Protein AF-A0A8T4NNL3-F1 (afdb_monomer)

Secondary structure (DSSP, 8-state):
---------HHHHHIIIIIS---HHHHHHHTTS-HHHHHHHHHHTTPPPPP--------HHHHHIIIIIS---HHHHHHHTTS-HHHHHHHHHHTTPPPPP-SHHHHTS-GGGT-----SS-HHHHHHHHHHTTT-EEEEETTEEEEEEEES-HHHHHHHHHHHHHTT---EEEEETTEEEEEEE-HHHHHHHHT--HHHHHHHHHHSHHHHHHHHHHHHEEEEEEEETTTTEEEEEEEEEES-HHHHHHHHHHHHHTT---EEEEEPPPTT--SPPEEEEEE--HHHHHHHHHHHT-SS--HHHHHHHHTT--

Foldseek 3Di:
DDPDLQDDDPVRLCCCCPVVVDQLVRVCVVSVHDSVSSVVVCVVSVPDDDDPPPPPPDDPVNLCCVCPVVVHQLVVVCVVSVHDSVSSVVNCVVSVNDDDDPPPVVVPPDPQAVWDFQCPLDLLNLLLLLQPQFFWDWDDDDSWIKTKGKALDPLLRVVNQVSCVVRGFDWDWDDDPNTIMIMTIHPPVNVVVVPDDLVNSLVSCVVNVLSSLLSQCQGFKDWDWDADPVVRAIFIKIKGKDLDPSSVVSNCVSLVVVVADWDWDWADDDPPDPDRIMIIIMGGDRVSVVVSCVSSVHRGDDPVVVVVVRVVRD

pLDDT: mean 85.87, std 14.25, range [35.47, 98.69]

Structure (mmCIF, N/CA/C/O backbone):
data_AF-A0A8T4NNL3-F1
#
_entry.id   AF-A0A8T4NNL3-F1
#
loop_
_atom_site.group_PDB
_atom_site.id
_atom_site.type_symbol
_atom_site.label_atom_id
_atom_site.label_alt_id
_atom_site.label_comp_id
_atom_site.label_asym_id
_atom_site.label_en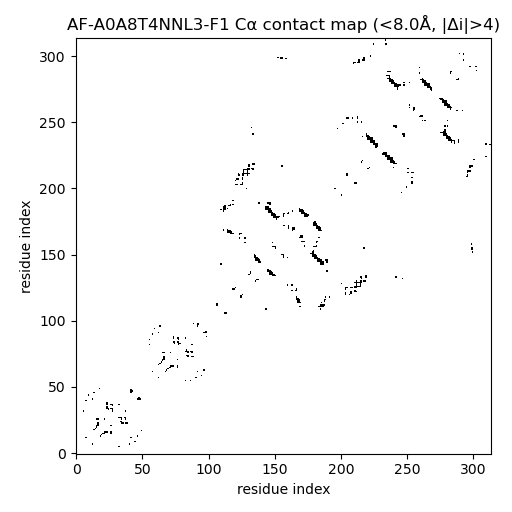tity_id
_atom_site.label_seq_id
_atom_site.pdbx_PDB_ins_code
_atom_site.Cartn_x
_atom_site.Cartn_y
_atom_site.Cartn_z
_atom_site.occupancy
_atom_site.B_iso_or_equiv
_atom_site.auth_seq_id
_atom_site.auth_comp_id
_atom_site.auth_asym_id
_atom_site.auth_atom_id
_atom_site.pdbx_PDB_model_num
ATOM 1 N N . MET A 1 1 ? 55.917 -22.275 -19.487 1.00 40.31 1 MET A N 1
ATOM 2 C CA . MET A 1 1 ? 56.388 -22.512 -20.872 1.00 40.31 1 MET A CA 1
ATOM 3 C C . MET A 1 1 ? 57.002 -21.222 -21.397 1.00 40.31 1 MET A C 1
ATOM 5 O O . MET A 1 1 ? 56.350 -20.188 -21.320 1.00 40.31 1 MET A O 1
ATOM 9 N N . LYS A 1 2 ? 58.270 -21.249 -21.827 1.00 35.47 2 LYS A N 1
ATOM 10 C CA . LYS A 1 2 ? 58.973 -20.075 -22.372 1.00 35.47 2 LYS A CA 1
ATOM 11 C C . LYS A 1 2 ? 58.237 -19.596 -23.634 1.00 35.47 2 LYS A C 1
ATOM 13 O O . LYS A 1 2 ? 58.016 -20.386 -24.542 1.00 35.47 2 LYS A O 1
ATOM 18 N N . ASN A 1 3 ? 57.835 -18.323 -23.670 1.00 45.25 3 ASN A N 1
ATOM 19 C CA . ASN A 1 3 ? 57.240 -17.687 -24.849 1.00 45.25 3 ASN A CA 1
ATOM 20 C C . ASN A 1 3 ? 58.309 -17.580 -25.944 1.00 45.25 3 ASN A C 1
ATOM 22 O O . ASN A 1 3 ? 59.073 -16.613 -25.977 1.00 45.25 3 ASN A O 1
ATOM 26 N N . GLU A 1 4 ? 58.380 -18.564 -26.838 1.00 59.03 4 GLU A N 1
ATOM 27 C CA . GLU A 1 4 ? 59.173 -18.434 -28.055 1.00 59.03 4 GLU A CA 1
ATOM 28 C C . GLU A 1 4 ? 58.657 -17.242 -28.864 1.00 59.03 4 GLU A C 1
ATOM 30 O O . GLU A 1 4 ? 57.471 -17.111 -29.186 1.00 59.03 4 GLU A O 1
ATOM 35 N N . LYS A 1 5 ? 59.558 -16.304 -29.149 1.00 62.22 5 LYS A N 1
ATOM 36 C CA . LYS A 1 5 ? 59.232 -15.058 -29.833 1.00 62.22 5 LYS A CA 1
ATOM 37 C C . LYS A 1 5 ? 58.949 -15.375 -31.303 1.00 62.22 5 LYS A C 1
ATOM 39 O O . LYS A 1 5 ? 59.861 -15.378 -32.125 1.00 62.22 5 LYS A O 1
ATOM 44 N N . ILE A 1 6 ? 57.679 -15.616 -31.642 1.00 72.75 6 ILE A N 1
ATOM 45 C CA . ILE A 1 6 ? 57.239 -15.896 -33.019 1.00 72.75 6 ILE A CA 1
ATOM 46 C C . ILE A 1 6 ? 57.724 -14.765 -33.931 1.00 72.75 6 ILE A C 1
ATOM 48 O O . ILE A 1 6 ? 57.290 -13.610 -33.817 1.00 72.75 6 ILE A O 1
ATOM 52 N N . THR A 1 7 ? 58.677 -15.086 -34.802 1.00 77.56 7 THR A N 1
ATOM 53 C CA . THR A 1 7 ? 59.350 -14.125 -35.675 1.00 77.56 7 THR A CA 1
ATOM 54 C C . THR A 1 7 ? 58.797 -14.278 -37.082 1.00 77.56 7 THR A C 1
ATOM 56 O O . THR A 1 7 ? 59.001 -15.289 -37.744 1.00 77.56 7 THR A O 1
ATOM 59 N N . ILE A 1 8 ? 58.042 -13.272 -37.526 1.00 83.19 8 ILE A N 1
ATOM 60 C CA . ILE A 1 8 ? 57.403 -13.254 -38.844 1.00 83.19 8 ILE A CA 1
ATOM 61 C C . ILE A 1 8 ? 58.176 -12.264 -39.712 1.00 83.19 8 ILE A C 1
ATOM 63 O O . ILE A 1 8 ? 58.179 -11.081 -39.380 1.00 83.19 8 ILE A O 1
ATOM 67 N N . PRO A 1 9 ? 58.794 -12.685 -40.829 1.00 88.25 9 PRO A N 1
ATOM 68 C CA . PRO A 1 9 ? 59.536 -11.772 -41.689 1.00 88.25 9 PRO A CA 1
ATOM 69 C C . PRO A 1 9 ? 58.679 -10.594 -42.166 1.00 88.25 9 PRO A C 1
ATOM 71 O O . PRO A 1 9 ? 57.550 -10.776 -42.638 1.00 88.25 9 PRO A O 1
ATOM 74 N N . ARG A 1 10 ? 59.241 -9.379 -42.108 1.00 86.38 10 ARG A N 1
ATOM 75 C CA . ARG A 1 10 ? 58.569 -8.133 -42.519 1.00 86.38 10 ARG A CA 1
ATOM 76 C C . ARG A 1 10 ? 57.981 -8.214 -43.929 1.00 86.38 10 ARG A C 1
ATOM 78 O O . ARG A 1 10 ? 56.866 -7.748 -44.149 1.00 86.38 10 ARG A O 1
ATOM 85 N N . SER A 1 11 ? 58.702 -8.819 -44.874 1.00 85.69 11 SER A N 1
ATOM 86 C CA . SER A 1 11 ? 58.271 -8.990 -46.270 1.00 85.69 11 SER A CA 1
ATOM 87 C C . SER A 1 11 ? 57.013 -9.858 -46.386 1.00 85.69 11 SER A C 1
ATOM 89 O O . SER A 1 11 ? 56.041 -9.454 -47.029 1.00 85.69 11 SER A O 1
ATOM 91 N N . LYS A 1 12 ? 56.987 -11.004 -45.692 1.00 87.75 12 LYS A N 1
ATOM 92 C CA . LYS A 1 12 ? 55.834 -11.914 -45.639 1.00 87.75 12 LYS A CA 1
ATOM 93 C C . LYS A 1 12 ? 54.634 -11.261 -44.952 1.00 87.75 12 LYS A C 1
ATOM 95 O O . LYS A 1 12 ? 53.525 -11.328 -45.484 1.00 87.75 12 LYS A O 1
ATOM 100 N N . LEU A 1 13 ? 54.844 -10.574 -43.824 1.00 87.56 13 LEU A N 1
ATOM 101 C CA . LEU A 1 13 ? 53.766 -9.884 -43.109 1.00 87.56 13 LEU A CA 1
ATOM 102 C C . LEU A 1 13 ? 53.171 -8.738 -43.942 1.00 87.56 13 LEU A C 1
ATOM 104 O O . LEU A 1 13 ? 51.950 -8.626 -44.056 1.00 87.56 13 LEU A O 1
ATOM 108 N N . LYS A 1 14 ? 54.021 -7.935 -44.597 1.00 87.81 14 LYS A N 1
ATOM 109 C CA . LYS A 1 14 ? 53.599 -6.859 -45.507 1.00 87.81 14 LYS A CA 1
ATOM 110 C C . LYS A 1 14 ? 52.821 -7.411 -46.705 1.00 87.81 14 LYS A C 1
ATOM 112 O O . LYS A 1 14 ? 51.791 -6.849 -47.070 1.00 87.81 14 LYS A O 1
ATOM 117 N N . GLY A 1 15 ? 53.2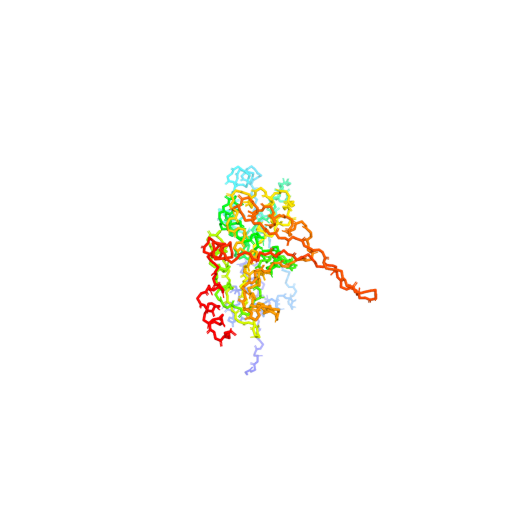68 -8.526 -47.287 1.00 87.69 15 GLY A N 1
ATOM 118 C CA . GLY A 1 15 ? 52.574 -9.200 -48.387 1.00 87.69 15 GLY A CA 1
ATOM 119 C C . GLY A 1 15 ? 51.189 -9.720 -47.992 1.00 87.69 15 GLY A C 1
ATOM 120 O O . GLY A 1 15 ? 50.219 -9.485 -48.708 1.00 87.69 15 GLY A O 1
ATOM 121 N N . LEU A 1 16 ? 51.066 -10.372 -46.833 1.00 88.19 16 LEU A N 1
ATOM 122 C CA . LEU A 1 16 ? 49.782 -10.904 -46.364 1.00 88.19 16 LEU A CA 1
ATOM 123 C C . LEU A 1 16 ? 48.791 -9.797 -45.974 1.00 88.19 16 LEU A C 1
ATOM 125 O O . LEU A 1 16 ? 47.611 -9.889 -46.311 1.00 88.19 16 LEU A O 1
ATOM 129 N N . TYR A 1 17 ? 49.273 -8.749 -45.300 1.00 87.75 17 TYR A N 1
ATOM 130 C CA . TYR A 1 17 ? 48.434 -7.675 -44.769 1.00 87.75 17 TYR A CA 1
ATOM 131 C C . TYR A 1 17 ? 48.041 -6.628 -45.825 1.00 87.75 17 TYR A C 1
ATOM 133 O O . TYR A 1 17 ? 46.871 -6.249 -45.904 1.00 87.75 17 TYR A O 1
ATOM 141 N N . LEU A 1 18 ? 48.989 -6.173 -46.659 1.00 84.25 18 LEU A N 1
ATOM 142 C CA . LEU A 1 18 ? 48.734 -5.141 -47.674 1.00 84.25 18 LEU A CA 1
ATOM 143 C C . LEU A 1 18 ? 48.320 -5.731 -49.026 1.00 84.25 18 LEU A C 1
ATOM 145 O O . LEU A 1 18 ? 47.289 -5.322 -49.549 1.00 84.25 18 LEU A O 1
ATOM 149 N N . LYS A 1 19 ? 49.073 -6.700 -49.577 1.00 83.06 19 LYS A N 1
ATOM 150 C CA . LYS A 1 19 ? 48.795 -7.245 -50.924 1.00 83.06 19 LYS A CA 1
ATOM 151 C C . LYS A 1 19 ? 47.620 -8.227 -50.921 1.00 83.06 19 LYS A C 1
ATOM 153 O O . LYS A 1 19 ? 46.682 -8.061 -51.684 1.00 83.06 19 LYS A O 1
ATOM 158 N N . LYS A 1 20 ? 47.630 -9.222 -50.023 1.00 84.88 20 LYS A N 1
ATOM 159 C CA . LYS A 1 20 ? 46.572 -10.255 -49.925 1.00 84.88 20 LYS A CA 1
ATOM 160 C C . LYS A 1 20 ? 45.379 -9.852 -49.042 1.00 84.88 20 LYS A C 1
ATOM 162 O O . LYS A 1 20 ? 44.503 -10.672 -48.788 1.00 84.88 20 LYS A O 1
ATOM 167 N N . ARG A 1 21 ? 45.373 -8.616 -48.529 1.00 82.50 21 ARG A N 1
ATOM 168 C CA . ARG A 1 21 ? 44.337 -8.000 -47.678 1.00 82.50 21 ARG A CA 1
ATOM 169 C C . ARG A 1 21 ? 43.816 -8.842 -46.490 1.00 82.50 21 ARG A C 1
ATOM 171 O O . ARG A 1 21 ? 42.729 -8.546 -45.988 1.00 82.50 21 ARG A O 1
ATOM 178 N N . LYS A 1 22 ? 44.579 -9.802 -45.961 1.00 84.81 22 LYS A N 1
ATOM 179 C CA . LYS A 1 22 ? 44.147 -10.631 -44.818 1.00 84.81 22 LYS A CA 1
ATOM 180 C C . LYS A 1 22 ? 44.039 -9.813 -43.523 1.00 84.81 22 LYS A C 1
ATOM 182 O O . LYS A 1 22 ? 44.823 -8.886 -43.303 1.00 84.81 22 LYS A O 1
ATOM 187 N N . SER A 1 23 ? 43.055 -10.123 -42.673 1.00 85.88 23 SER A N 1
ATOM 188 C CA . SER A 1 23 ? 42.925 -9.481 -41.356 1.00 85.88 23 SER A CA 1
ATOM 189 C C . SER A 1 23 ? 44.042 -9.936 -40.407 1.00 85.88 23 SER A C 1
ATOM 191 O O . SER A 1 23 ? 44.692 -10.955 -40.643 1.00 85.88 23 SER A O 1
ATOM 193 N N . THR A 1 24 ? 44.278 -9.202 -39.314 1.00 85.38 24 THR A N 1
ATOM 194 C CA . THR A 1 24 ? 45.237 -9.642 -38.284 1.00 85.38 24 THR A CA 1
ATOM 195 C C . THR A 1 24 ? 44.844 -10.992 -37.689 1.00 85.38 24 THR A C 1
ATOM 197 O O . THR A 1 24 ? 45.735 -11.774 -37.383 1.00 85.38 24 THR A O 1
ATOM 200 N N . SER A 1 25 ? 43.541 -11.289 -37.608 1.00 85.75 25 SER A N 1
ATOM 201 C CA . SER A 1 25 ? 42.998 -12.581 -37.168 1.00 85.75 25 SER A CA 1
ATOM 202 C C . SER A 1 25 ? 43.292 -13.708 -38.165 1.00 85.75 25 SER A C 1
ATOM 204 O O . SER A 1 25 ? 43.783 -14.766 -37.788 1.00 85.75 25 SER A O 1
ATOM 206 N N . ASP A 1 26 ? 43.105 -13.472 -39.466 1.00 86.00 26 ASP A N 1
ATOM 207 C CA . ASP A 1 26 ? 43.396 -14.493 -40.485 1.00 86.00 26 ASP A CA 1
ATOM 208 C C . ASP A 1 26 ? 44.891 -14.800 -40.577 1.00 86.00 26 ASP A C 1
ATOM 210 O O . ASP A 1 26 ? 45.292 -15.948 -40.756 1.00 86.00 26 ASP A O 1
ATOM 214 N N . ILE A 1 27 ? 45.733 -13.773 -40.438 1.00 88.75 27 ILE A N 1
ATOM 215 C CA . ILE A 1 27 ? 47.187 -13.944 -40.386 1.00 88.75 27 ILE A CA 1
ATOM 216 C C . ILE A 1 27 ? 47.576 -14.702 -39.111 1.00 88.75 27 ILE A C 1
ATOM 218 O O . ILE A 1 27 ? 48.455 -15.560 -39.159 1.00 88.75 27 ILE A O 1
ATOM 222 N N . SER A 1 28 ? 46.902 -14.445 -37.988 1.00 89.44 28 SER A N 1
ATOM 223 C CA . SER A 1 28 ? 47.179 -15.140 -36.731 1.00 89.44 28 SER A CA 1
ATOM 224 C C . SER A 1 28 ? 46.907 -16.642 -36.832 1.00 89.44 28 SER A C 1
ATOM 226 O O . SER A 1 28 ? 47.698 -17.425 -36.315 1.00 89.44 28 SER A O 1
ATOM 228 N N . LYS A 1 29 ? 45.865 -17.052 -37.569 1.00 90.06 29 LYS A N 1
ATOM 229 C CA . LYS A 1 29 ? 45.574 -18.466 -37.859 1.00 90.06 29 LYS A CA 1
ATOM 230 C C . LYS A 1 29 ? 46.684 -19.132 -38.677 1.00 90.06 29 LYS A C 1
ATOM 232 O O . LYS A 1 29 ? 47.086 -20.244 -38.356 1.00 90.06 29 LYS A O 1
ATOM 237 N N . ILE A 1 30 ? 47.223 -18.436 -39.684 1.00 87.94 30 ILE A N 1
ATOM 238 C CA . ILE A 1 30 ? 48.321 -18.945 -40.532 1.00 87.94 30 ILE A CA 1
ATOM 239 C C . ILE A 1 30 ? 49.583 -19.206 -39.702 1.00 87.94 30 ILE A C 1
ATOM 241 O O . ILE A 1 30 ? 50.238 -20.225 -39.883 1.00 87.94 30 ILE A O 1
ATOM 245 N N . TYR A 1 31 ? 49.911 -18.299 -38.780 1.00 85.75 31 TYR A N 1
ATOM 246 C CA . TYR A 1 31 ? 51.110 -18.395 -37.938 1.00 85.75 31 TYR A CA 1
ATOM 247 C C . TYR A 1 31 ? 50.839 -18.992 -36.552 1.00 85.75 31 TYR A C 1
ATOM 249 O O . TYR A 1 31 ? 51.700 -18.898 -35.681 1.00 85.75 31 TYR A O 1
ATOM 257 N N . ARG A 1 32 ? 49.642 -19.562 -36.338 1.00 84.88 32 ARG A N 1
ATOM 258 C CA . ARG A 1 32 ? 49.181 -20.158 -35.070 1.00 84.88 32 ARG A CA 1
ATOM 259 C C . ARG A 1 32 ? 49.534 -19.308 -33.844 1.00 84.88 32 ARG A C 1
ATOM 261 O O . ARG A 1 32 ? 50.076 -19.794 -32.858 1.00 84.88 32 ARG A O 1
ATOM 268 N N . CYS A 1 33 ? 49.245 -18.014 -33.923 1.00 84.50 33 CYS A N 1
ATOM 269 C CA . CYS A 1 33 ? 49.572 -17.054 -32.875 1.00 84.50 33 CYS A CA 1
ATOM 270 C C . CYS A 1 33 ? 48.372 -16.181 -32.509 1.00 84.50 33 CYS A C 1
ATOM 272 O O . CYS A 1 33 ? 47.360 -16.136 -33.214 1.00 84.50 33 CYS A O 1
ATOM 274 N N . ASN A 1 34 ? 48.494 -15.461 -31.394 1.00 86.38 34 ASN A N 1
ATOM 275 C CA . ASN A 1 34 ? 47.498 -14.478 -30.993 1.00 86.38 34 ASN A CA 1
ATOM 276 C C . ASN A 1 34 ? 47.453 -13.324 -32.029 1.00 86.38 34 ASN A C 1
ATOM 278 O O . ASN A 1 34 ? 48.516 -12.818 -32.409 1.00 86.38 34 ASN A O 1
ATOM 282 N N . PRO A 1 35 ? 46.267 -12.867 -32.485 1.00 86.12 35 PRO A N 1
ATOM 283 C CA . PRO A 1 35 ? 46.133 -11.697 -33.365 1.00 86.12 35 PRO A CA 1
ATOM 284 C C . PRO A 1 35 ? 46.870 -10.448 -32.862 1.00 86.12 35 PRO A C 1
ATOM 286 O O . PRO A 1 35 ? 47.340 -9.631 -33.657 1.00 86.12 35 PRO A O 1
ATOM 289 N N . GLU A 1 36 ? 47.016 -10.320 -31.545 1.00 84.50 36 GLU A N 1
ATOM 290 C CA . GLU A 1 36 ? 47.757 -9.248 -30.893 1.00 84.50 36 GLU A CA 1
ATOM 291 C C . GLU A 1 36 ? 49.264 -9.311 -31.184 1.00 84.50 36 GLU A C 1
ATOM 293 O O . GLU A 1 36 ? 49.906 -8.281 -31.393 1.00 84.50 36 GLU A O 1
ATOM 298 N N . THR A 1 37 ? 49.832 -10.513 -31.323 1.00 87.81 37 THR A N 1
ATOM 299 C CA . THR A 1 37 ? 51.220 -10.706 -31.768 1.00 87.81 37 THR A CA 1
ATOM 300 C C . THR A 1 37 ? 51.410 -10.154 -33.179 1.00 87.81 37 THR A C 1
ATOM 302 O O . THR A 1 37 ? 52.362 -9.416 -33.431 1.00 87.81 37 THR A O 1
ATOM 305 N N . ILE A 1 38 ? 50.467 -10.422 -34.090 1.00 88.88 38 ILE A N 1
ATOM 306 C CA . ILE A 1 38 ? 50.485 -9.857 -35.448 1.00 88.88 38 ILE A CA 1
ATOM 307 C C . ILE A 1 38 ? 50.397 -8.329 -35.402 1.00 88.88 38 ILE A C 1
ATOM 309 O O . ILE A 1 38 ? 51.162 -7.648 -36.087 1.00 88.88 38 ILE A O 1
ATOM 313 N N . ARG A 1 39 ? 49.509 -7.776 -34.565 1.00 85.75 39 ARG A N 1
ATOM 314 C CA . ARG A 1 39 ? 49.368 -6.325 -34.377 1.00 85.75 39 ARG A CA 1
ATOM 315 C C . ARG A 1 39 ? 50.672 -5.691 -33.888 1.00 85.75 39 ARG A C 1
ATOM 317 O O . ARG A 1 39 ? 51.103 -4.688 -34.455 1.00 85.75 39 ARG A O 1
ATOM 324 N N . ARG A 1 40 ? 51.332 -6.294 -32.895 1.00 87.25 40 ARG A N 1
ATOM 325 C CA . ARG A 1 40 ? 52.634 -5.835 -32.385 1.00 87.25 40 ARG A CA 1
ATOM 326 C C . ARG A 1 40 ? 53.710 -5.843 -33.469 1.00 87.25 40 ARG A C 1
ATOM 328 O O . ARG A 1 40 ? 54.427 -4.857 -33.595 1.00 87.25 40 ARG A O 1
ATOM 335 N N . ARG A 1 41 ? 53.777 -6.889 -34.302 1.00 87.56 41 ARG A N 1
ATOM 336 C CA . ARG A 1 41 ? 54.735 -6.956 -35.424 1.00 87.56 41 ARG A CA 1
ATOM 337 C C . ARG A 1 41 ? 54.450 -5.924 -36.517 1.00 87.56 41 ARG A C 1
ATOM 339 O O . ARG A 1 41 ? 55.384 -5.369 -37.089 1.00 87.56 41 ARG A O 1
ATOM 346 N N . LEU A 1 42 ? 53.180 -5.617 -36.795 1.00 87.00 42 LEU A N 1
ATOM 347 C CA . LEU A 1 42 ? 52.822 -4.537 -37.725 1.00 87.00 42 LEU A CA 1
ATOM 348 C C . LEU A 1 42 ? 53.335 -3.174 -37.231 1.00 87.00 42 LEU A C 1
ATOM 350 O O . LEU A 1 42 ? 53.842 -2.395 -38.038 1.00 87.00 42 LEU A O 1
ATOM 354 N N . ILE A 1 43 ? 53.250 -2.917 -35.920 1.00 88.12 43 ILE A N 1
ATOM 355 C CA . ILE A 1 43 ? 53.770 -1.695 -35.284 1.00 88.12 43 ILE A CA 1
ATOM 356 C C . ILE A 1 43 ? 55.299 -1.668 -35.317 1.00 88.12 43 ILE A C 1
ATOM 358 O O . ILE A 1 43 ? 55.873 -0.686 -35.779 1.00 88.12 43 ILE A O 1
ATOM 362 N N . GLU A 1 44 ? 55.950 -2.756 -34.898 1.00 89.00 44 GLU A N 1
ATOM 363 C CA . GLU A 1 44 ? 57.414 -2.900 -34.892 1.00 89.00 44 GLU A CA 1
ATOM 364 C C . GLU A 1 44 ? 58.016 -2.645 -36.282 1.00 89.00 44 GLU A C 1
ATOM 366 O O . GLU A 1 44 ? 59.005 -1.931 -36.424 1.00 89.00 44 GLU A O 1
ATOM 371 N N . TYR A 1 45 ? 57.370 -3.146 -37.339 1.00 90.00 45 TYR A N 1
ATOM 372 C CA . TYR A 1 45 ? 57.809 -2.947 -38.722 1.00 90.00 45 TYR A CA 1
ATOM 373 C C . TYR A 1 45 ? 57.308 -1.658 -39.384 1.00 90.00 45 TYR A C 1
ATOM 375 O O . TYR A 1 45 ? 57.509 -1.478 -40.597 1.00 90.00 45 TYR A O 1
ATOM 383 N N . LYS A 1 46 ? 56.658 -0.773 -38.614 1.00 88.12 46 LYS A N 1
ATOM 384 C CA . LYS A 1 46 ? 56.087 0.505 -39.067 1.00 88.12 46 LYS A CA 1
ATOM 385 C C . LYS A 1 46 ? 55.185 0.343 -40.301 1.00 88.12 46 LYS A C 1
ATOM 387 O O . LYS A 1 46 ? 55.202 1.160 -41.222 1.00 88.12 46 LYS A O 1
ATOM 392 N N . ILE A 1 47 ? 54.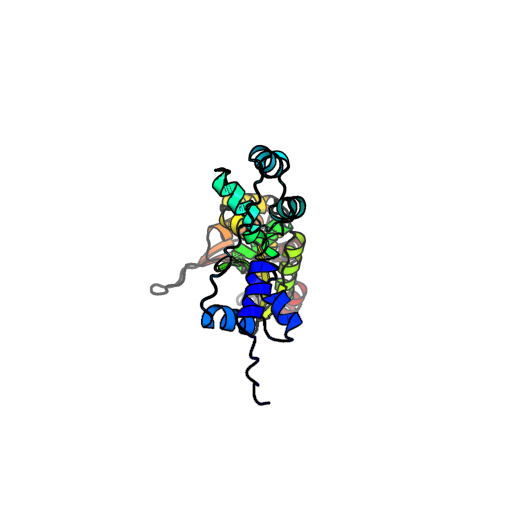419 -0.748 -40.364 1.00 86.06 47 ILE A N 1
ATOM 393 C CA . ILE A 1 47 ? 53.461 -0.996 -41.446 1.00 86.06 47 ILE A CA 1
ATOM 394 C C . ILE A 1 47 ? 52.184 -0.221 -41.114 1.00 86.06 47 ILE A C 1
ATOM 396 O O . ILE A 1 47 ? 51.533 -0.495 -40.107 1.00 86.06 47 ILE A O 1
ATOM 400 N N . LYS A 1 48 ? 51.824 0.752 -41.963 1.00 81.31 48 LYS A N 1
ATOM 401 C CA . LYS A 1 48 ? 50.632 1.589 -41.759 1.00 81.31 48 LYS A CA 1
ATOM 402 C C . LYS A 1 48 ? 49.380 0.719 -41.607 1.00 81.31 48 LYS A C 1
ATOM 404 O O . LYS A 1 48 ? 49.130 -0.185 -42.409 1.00 81.31 48 LYS A O 1
ATOM 409 N N . ARG A 1 49 ? 48.589 1.008 -40.569 1.00 75.62 49 ARG A N 1
ATOM 410 C CA . ARG A 1 49 ? 47.300 0.356 -40.325 1.00 75.62 49 ARG A CA 1
ATOM 411 C C . ARG A 1 49 ? 46.371 0.650 -41.499 1.00 75.62 49 ARG A C 1
ATOM 413 O O . ARG A 1 49 ? 46.227 1.802 -41.899 1.00 75.62 49 ARG A O 1
ATOM 420 N N . ARG A 1 50 ? 45.711 -0.386 -42.020 1.00 72.88 50 ARG A N 1
ATOM 421 C CA . ARG A 1 50 ? 44.623 -0.188 -42.982 1.00 72.88 50 ARG A CA 1
ATOM 422 C C . ARG A 1 50 ? 43.476 0.506 -42.254 1.00 72.88 50 ARG A C 1
ATOM 424 O O . ARG A 1 50 ? 42.952 -0.049 -41.285 1.00 72.88 50 ARG A O 1
ATOM 431 N N . LEU A 1 51 ? 43.111 1.704 -42.698 1.00 58.62 51 LEU A N 1
ATOM 432 C CA . LEU A 1 51 ? 41.844 2.308 -42.307 1.00 58.62 51 LEU A CA 1
ATOM 433 C C . LEU A 1 51 ? 40.731 1.395 -42.831 1.00 58.62 51 LEU A C 1
ATOM 435 O O . LEU A 1 51 ? 40.787 0.912 -43.963 1.00 58.62 51 LEU A O 1
ATOM 439 N N . TYR A 1 52 ? 39.776 1.066 -41.965 1.00 53.12 52 TYR A N 1
ATOM 440 C CA . TYR A 1 52 ? 38.634 0.244 -42.340 1.00 53.12 52 TYR A CA 1
ATOM 441 C C . TYR A 1 52 ? 37.661 1.121 -43.127 1.00 53.12 52 TYR A C 1
ATOM 443 O O . TYR A 1 52 ? 36.728 1.687 -42.570 1.00 53.12 52 TYR A O 1
ATOM 451 N N . GLU A 1 53 ? 37.910 1.282 -44.422 1.00 50.72 53 GLU A N 1
ATOM 452 C CA . GLU A 1 53 ? 36.976 1.953 -45.321 1.00 50.72 53 GLU A CA 1
ATOM 453 C C . GLU A 1 53 ? 35.965 0.940 -45.850 1.00 50.72 53 GLU A C 1
ATOM 455 O O . GLU A 1 53 ? 36.015 0.515 -47.000 1.00 50.72 53 GLU A O 1
ATOM 460 N N . ILE A 1 54 ? 35.028 0.536 -44.995 1.00 53.53 54 ILE A N 1
ATOM 461 C CA . ILE A 1 54 ? 33.749 0.039 -45.495 1.00 53.53 54 ILE A CA 1
ATOM 462 C C . ILE A 1 54 ? 32.824 1.250 -45.592 1.00 53.53 54 ILE A C 1
ATOM 464 O O . ILE A 1 54 ? 32.106 1.592 -44.654 1.00 53.53 54 ILE A O 1
ATOM 468 N N . LYS A 1 55 ? 32.883 1.938 -46.735 1.00 54.50 55 LYS A N 1
ATOM 469 C CA . LYS A 1 55 ? 31.859 2.908 -47.131 1.00 54.50 55 LYS A CA 1
ATOM 470 C C . LYS A 1 55 ? 30.681 2.124 -47.709 1.00 54.50 55 LYS A C 1
ATOM 472 O O . LYS A 1 55 ? 30.565 1.980 -48.919 1.00 54.50 55 LYS A O 1
ATOM 477 N N . ILE A 1 56 ? 29.832 1.570 -46.844 1.00 62.66 56 ILE A N 1
ATOM 478 C CA . ILE A 1 56 ? 28.504 1.122 -47.284 1.00 62.66 56 ILE A CA 1
ATOM 479 C C . ILE A 1 56 ? 27.685 2.392 -47.479 1.00 62.66 56 ILE A C 1
ATOM 481 O O . ILE A 1 56 ? 27.317 3.052 -46.506 1.00 62.66 56 ILE A O 1
ATOM 485 N N . ASN A 1 57 ? 27.508 2.764 -48.744 1.00 64.19 57 ASN A N 1
ATOM 486 C CA . ASN A 1 57 ? 26.707 3.906 -49.150 1.00 64.19 57 ASN A CA 1
ATOM 487 C C . ASN A 1 57 ? 25.256 3.440 -49.288 1.00 64.19 57 ASN A C 1
ATOM 489 O O . ASN A 1 57 ? 24.905 2.793 -50.271 1.00 64.19 57 ASN A O 1
ATOM 493 N N . ILE A 1 58 ? 24.444 3.702 -48.267 1.00 73.88 58 ILE A N 1
ATOM 494 C CA . ILE A 1 58 ? 23.006 3.422 -48.307 1.00 73.88 58 ILE A CA 1
ATOM 495 C C . ILE A 1 58 ? 22.324 4.693 -48.801 1.00 73.88 58 ILE A C 1
ATOM 497 O O . ILE A 1 58 ? 22.590 5.768 -48.260 1.00 73.88 58 ILE A O 1
ATOM 501 N N . LYS A 1 59 ? 21.466 4.586 -49.823 1.00 81.00 59 LYS A N 1
ATOM 502 C CA . LYS A 1 59 ? 20.710 5.741 -50.318 1.00 81.00 59 LYS A CA 1
ATOM 503 C C . LYS A 1 59 ? 19.828 6.300 -49.201 1.00 81.00 59 LYS A C 1
ATOM 505 O O . LYS A 1 59 ? 19.267 5.551 -48.399 1.00 81.00 59 LYS A O 1
ATOM 510 N N . LYS A 1 60 ? 19.701 7.627 -49.166 1.00 81.25 60 LYS A N 1
ATOM 511 C CA . LYS A 1 60 ? 18.885 8.332 -48.173 1.00 81.25 60 LYS A CA 1
ATOM 512 C C . LYS A 1 60 ? 17.427 7.868 -48.209 1.00 81.25 60 LYS A C 1
ATOM 514 O O . LYS A 1 60 ? 16.865 7.610 -47.151 1.00 81.25 60 LYS A O 1
ATOM 519 N N . ASP A 1 61 ? 16.869 7.688 -49.403 1.00 80.69 61 ASP A N 1
ATOM 520 C CA . ASP A 1 61 ? 15.466 7.296 -49.587 1.00 80.69 61 ASP A CA 1
ATOM 521 C C . ASP A 1 61 ? 15.186 5.901 -49.023 1.00 80.69 61 ASP A C 1
ATOM 523 O O . ASP A 1 61 ? 14.205 5.702 -48.312 1.00 80.69 61 ASP A O 1
ATOM 527 N N . ASP A 1 62 ? 16.112 4.961 -49.227 1.00 82.75 62 ASP A N 1
ATOM 528 C CA . ASP A 1 62 ? 16.017 3.619 -48.651 1.00 82.75 62 ASP A CA 1
ATOM 529 C C . ASP A 1 62 ? 16.092 3.657 -47.115 1.00 82.75 62 ASP A C 1
ATOM 531 O O . ASP A 1 62 ? 15.405 2.899 -46.430 1.00 82.75 62 ASP A O 1
ATOM 535 N N . LEU A 1 63 ? 16.925 4.536 -46.543 1.00 81.81 63 LEU A N 1
ATOM 536 C CA . LEU A 1 63 ? 17.009 4.708 -45.090 1.00 81.81 63 LEU A CA 1
ATOM 537 C C . LEU A 1 63 ? 15.724 5.295 -44.516 1.00 81.81 63 LEU A C 1
ATOM 539 O O . LEU A 1 63 ? 15.270 4.798 -43.490 1.00 81.81 63 LEU 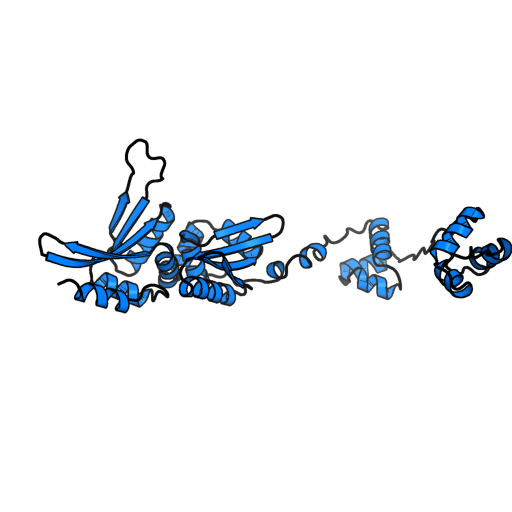A O 1
ATOM 543 N N . VAL A 1 64 ? 15.148 6.313 -45.157 1.00 81.38 64 VAL A N 1
ATOM 544 C CA . VAL A 1 64 ? 13.873 6.922 -44.746 1.00 81.38 64 VAL A CA 1
ATOM 545 C C . VAL A 1 64 ? 12.749 5.894 -44.836 1.00 81.38 64 VAL A C 1
ATOM 547 O O . VAL A 1 64 ? 12.034 5.682 -43.858 1.00 81.38 64 VAL A O 1
ATOM 550 N N . ASP A 1 65 ? 12.654 5.162 -45.945 1.00 84.06 65 ASP A N 1
ATOM 551 C CA . ASP A 1 65 ? 11.624 4.142 -46.123 1.00 84.06 65 ASP A CA 1
ATOM 552 C C . ASP A 1 65 ? 11.733 3.021 -45.079 1.00 84.06 65 ASP A C 1
ATOM 554 O O . ASP A 1 65 ? 10.756 2.679 -44.412 1.00 84.06 65 ASP A O 1
ATOM 558 N N . PHE A 1 66 ? 12.929 2.470 -44.851 1.00 86.38 66 PHE A N 1
ATOM 559 C CA . PHE A 1 66 ? 13.088 1.409 -43.856 1.00 86.38 66 PHE A CA 1
ATOM 560 C C . PHE A 1 66 ? 12.940 1.904 -42.414 1.00 86.38 66 PHE A C 1
ATOM 562 O O . PHE A 1 66 ? 12.398 1.177 -41.578 1.00 86.38 66 PHE A O 1
ATOM 569 N N . TYR A 1 67 ? 13.436 3.101 -42.099 1.00 84.06 67 TYR A N 1
ATOM 570 C CA . TYR A 1 67 ? 13.524 3.599 -40.728 1.00 84.06 67 TYR A CA 1
ATOM 571 C C . TYR A 1 67 ? 12.272 4.343 -40.254 1.00 84.06 67 TYR A C 1
ATOM 573 O O . TYR A 1 67 ? 11.880 4.147 -39.100 1.00 84.06 67 TYR A O 1
ATOM 581 N N . GLU A 1 68 ? 11.672 5.173 -41.111 1.00 80.38 68 GLU A N 1
ATOM 582 C CA . GLU A 1 68 ? 10.508 6.012 -40.802 1.00 80.38 68 GLU A CA 1
ATOM 583 C C . GLU A 1 68 ? 9.204 5.353 -41.267 1.00 80.38 68 GLU A C 1
ATOM 585 O O . GLU A 1 68 ? 8.319 5.151 -40.439 1.00 80.38 68 GLU A O 1
ATOM 590 N N . ASN A 1 69 ? 9.110 4.916 -42.530 1.00 79.06 69 ASN A N 1
ATOM 591 C CA . ASN A 1 69 ? 7.854 4.367 -43.072 1.00 79.06 69 ASN A CA 1
ATOM 592 C C . ASN A 1 69 ? 7.587 2.929 -42.599 1.00 79.06 69 ASN A C 1
ATOM 594 O O . ASN A 1 69 ? 6.505 2.604 -42.119 1.00 79.06 69 ASN A O 1
ATOM 598 N N . LYS A 1 70 ? 8.590 2.049 -42.708 1.00 82.12 70 LYS A N 1
ATOM 599 C CA . LYS A 1 70 ? 8.493 0.619 -42.347 1.00 82.12 70 LYS A CA 1
ATOM 600 C C . LYS A 1 70 ? 8.885 0.329 -40.901 1.00 82.12 70 LYS A C 1
ATOM 602 O O . LYS A 1 70 ? 8.815 -0.817 -40.460 1.00 82.12 70 LYS A O 1
ATOM 607 N N . ASN A 1 71 ? 9.308 1.354 -40.160 1.00 80.12 71 ASN A N 1
ATOM 608 C CA . ASN A 1 71 ? 9.589 1.306 -38.726 1.00 80.12 71 ASN A CA 1
ATOM 609 C C . ASN A 1 71 ? 10.643 0.249 -38.294 1.00 80.12 71 ASN A C 1
ATOM 611 O O . ASN A 1 71 ? 10.726 -0.094 -37.110 1.00 80.12 71 ASN A O 1
ATOM 615 N N . LEU A 1 72 ? 11.494 -0.244 -39.205 1.00 81.38 72 LEU A N 1
ATOM 616 C CA . LEU A 1 72 ? 12.453 -1.332 -38.955 1.00 81.38 72 LEU A CA 1
ATOM 617 C C . LEU A 1 72 ? 13.550 -0.930 -37.965 1.00 81.38 72 LEU A C 1
ATOM 619 O O . LEU A 1 72 ? 13.993 0.218 -37.937 1.00 81.38 72 LEU A O 1
ATOM 623 N N . SER A 1 73 ? 14.030 -1.870 -37.145 1.00 82.19 73 SER A N 1
ATOM 624 C CA . SER A 1 73 ? 15.101 -1.586 -36.181 1.00 82.19 73 SER A CA 1
ATOM 625 C C . SER A 1 73 ? 16.469 -1.435 -36.863 1.00 82.19 73 SER A C 1
ATOM 627 O O . SER A 1 73 ? 16.693 -1.953 -37.958 1.00 82.19 73 SER A O 1
ATOM 629 N N . PHE A 1 74 ? 17.445 -0.810 -36.184 1.00 83.38 74 PHE A N 1
ATOM 630 C CA . PHE A 1 74 ? 18.828 -0.753 -36.688 1.00 83.38 74 PHE A CA 1
ATOM 631 C C . PHE A 1 74 ? 19.389 -2.144 -37.011 1.00 83.38 74 PHE A C 1
ATOM 633 O O . PHE A 1 74 ? 20.194 -2.275 -37.926 1.00 83.38 74 PHE A O 1
ATOM 640 N N . LYS A 1 75 ? 18.972 -3.180 -36.268 1.00 83.44 75 LYS A N 1
ATOM 641 C CA . LYS A 1 75 ? 19.406 -4.569 -36.462 1.00 83.44 75 LYS A CA 1
ATOM 642 C C . LYS A 1 75 ? 18.852 -5.168 -37.747 1.00 83.44 75 LYS A C 1
ATOM 644 O O . LYS A 1 75 ? 19.588 -5.867 -38.436 1.00 83.44 75 LYS A O 1
ATOM 649 N N . ASP A 1 76 ? 17.598 -4.886 -38.069 1.00 83.19 76 ASP A N 1
ATOM 650 C CA . ASP A 1 76 ? 16.937 -5.459 -39.245 1.00 83.19 76 ASP A CA 1
ATOM 651 C C . ASP A 1 76 ? 17.442 -4.794 -40.525 1.00 83.19 76 ASP A C 1
ATOM 653 O O . ASP A 1 76 ? 17.780 -5.480 -41.490 1.00 83.19 76 ASP A O 1
ATOM 657 N N . ILE A 1 77 ? 17.637 -3.472 -40.486 1.00 86.50 77 ILE A N 1
ATOM 658 C CA . ILE A 1 77 ? 18.286 -2.730 -41.573 1.00 86.50 77 ILE A CA 1
ATOM 659 C C . ILE A 1 77 ? 19.735 -3.214 -41.741 1.00 86.50 77 ILE A C 1
ATOM 661 O O . ILE A 1 77 ? 20.171 -3.506 -42.851 1.00 86.50 77 ILE A O 1
ATOM 665 N N . ALA A 1 78 ? 20.474 -3.388 -40.641 1.00 85.06 78 ALA A N 1
ATOM 666 C CA . ALA A 1 78 ? 21.855 -3.861 -40.680 1.00 85.06 78 ALA A CA 1
ATOM 667 C C . ALA A 1 78 ? 21.995 -5.263 -41.293 1.00 85.06 78 ALA A C 1
ATOM 669 O O . ALA A 1 78 ? 22.921 -5.497 -42.066 1.00 85.06 78 ALA A O 1
ATOM 670 N N . LYS A 1 79 ? 21.062 -6.181 -41.008 1.00 85.06 79 LYS A N 1
ATOM 671 C CA . LYS A 1 79 ? 21.022 -7.505 -41.651 1.00 85.06 79 LYS A CA 1
ATOM 672 C C . LYS A 1 79 ? 20.807 -7.395 -43.157 1.00 85.06 79 LYS A C 1
ATOM 674 O O . LYS A 1 79 ? 21.510 -8.058 -43.910 1.00 85.06 79 LYS A O 1
ATOM 679 N N . LYS A 1 80 ? 19.877 -6.538 -43.591 1.00 82.94 80 LYS A N 1
ATOM 680 C CA . LYS A 1 80 ? 19.555 -6.344 -45.011 1.00 82.94 80 LYS A CA 1
ATOM 681 C C . LYS A 1 80 ? 20.747 -5.822 -45.818 1.00 82.94 80 LYS A C 1
ATOM 683 O O . LYS A 1 80 ? 20.949 -6.241 -46.949 1.00 82.94 80 LYS A O 1
ATOM 688 N N . TYR A 1 81 ? 21.556 -4.959 -45.208 1.00 82.12 81 TYR A N 1
ATOM 689 C CA . TYR A 1 81 ? 22.750 -4.374 -45.825 1.00 82.12 81 TYR A CA 1
ATOM 690 C C . TYR A 1 81 ? 24.058 -5.086 -45.454 1.00 82.12 81 TYR A C 1
ATOM 692 O O . TYR A 1 81 ? 25.137 -4.577 -45.756 1.00 82.12 81 TYR A O 1
ATOM 700 N N . ASN A 1 82 ? 23.972 -6.244 -44.787 1.00 80.25 82 ASN A N 1
ATOM 701 C CA . ASN A 1 82 ? 25.108 -7.017 -44.282 1.00 80.25 82 ASN A CA 1
ATOM 702 C C . ASN A 1 82 ? 26.173 -6.142 -43.584 1.00 80.25 82 ASN A C 1
ATOM 704 O O . ASN A 1 82 ? 27.373 -6.226 -43.851 1.00 80.25 82 ASN A O 1
ATOM 708 N N . CYS A 1 83 ? 25.720 -5.240 -42.713 1.00 78.44 83 CYS A N 1
ATOM 709 C CA . CYS A 1 83 ? 26.562 -4.260 -42.041 1.00 78.44 83 CYS A CA 1
ATOM 710 C C . CYS A 1 83 ? 26.354 -4.274 -40.527 1.00 78.44 83 CYS A C 1
ATOM 712 O O . CYS A 1 83 ? 25.517 -4.994 -39.988 1.00 78.44 83 CYS A O 1
ATOM 714 N N . SER A 1 84 ? 27.129 -3.465 -39.803 1.00 78.44 84 SER A N 1
ATOM 715 C CA . SER A 1 84 ? 26.912 -3.303 -38.366 1.00 78.44 84 SER A CA 1
ATOM 716 C C . SER A 1 84 ? 25.739 -2.355 -38.090 1.00 78.44 84 SER A C 1
ATOM 718 O O . SER A 1 84 ? 25.461 -1.443 -38.870 1.00 78.44 84 SER A O 1
ATOM 720 N N . GLN A 1 85 ? 25.087 -2.511 -36.937 1.00 80.44 85 GLN A N 1
ATOM 721 C CA . GLN A 1 85 ? 24.048 -1.578 -36.471 1.00 80.44 85 GLN A CA 1
ATOM 722 C C . GLN A 1 85 ? 24.584 -0.149 -36.305 1.00 80.44 85 GLN A C 1
ATOM 724 O O . GLN A 1 85 ? 23.875 0.822 -36.561 1.00 80.44 85 GLN A O 1
ATOM 729 N N . TRP A 1 86 ? 25.858 -0.023 -35.923 1.00 79.19 86 TRP A N 1
ATOM 730 C CA . TRP A 1 86 ? 26.559 1.256 -35.848 1.00 79.19 86 TRP A CA 1
ATOM 731 C C . TRP A 1 86 ? 26.683 1.922 -37.217 1.00 79.19 86 TRP A C 1
ATOM 733 O O . TRP A 1 86 ? 26.468 3.122 -37.322 1.00 79.19 86 TRP A O 1
ATOM 743 N N . THR A 1 87 ? 26.929 1.150 -38.277 1.00 81.12 87 THR A N 1
ATOM 744 C CA . THR A 1 87 ? 26.971 1.663 -39.654 1.00 81.12 87 THR A CA 1
ATOM 745 C C . THR A 1 87 ? 25.629 2.270 -40.072 1.00 81.12 87 THR A C 1
ATOM 747 O O . THR A 1 87 ? 25.617 3.316 -40.714 1.00 81.12 87 THR A O 1
ATOM 750 N N . ILE A 1 88 ? 24.502 1.669 -39.676 1.00 85.19 88 ILE A N 1
ATOM 751 C CA . ILE A 1 88 ? 23.165 2.230 -39.936 1.00 85.19 88 ILE A CA 1
ATOM 752 C C . ILE A 1 88 ? 22.946 3.519 -39.144 1.00 85.19 88 ILE A C 1
ATOM 754 O O . ILE A 1 88 ? 22.510 4.517 -39.710 1.00 85.19 88 ILE A O 1
ATOM 758 N N . ARG A 1 89 ? 23.302 3.531 -37.853 1.00 84.44 89 ARG A N 1
ATOM 759 C CA . ARG A 1 89 ? 23.201 4.729 -37.006 1.00 84.44 89 ARG A CA 1
ATOM 760 C C . ARG A 1 89 ? 24.001 5.903 -37.578 1.00 84.44 89 ARG A C 1
ATOM 762 O O . ARG A 1 89 ? 23.472 7.005 -37.666 1.00 84.44 89 ARG A O 1
ATOM 769 N N . GLU A 1 90 ? 25.247 5.664 -37.979 1.00 81.00 90 GLU A N 1
ATOM 770 C CA . GLU A 1 90 ? 26.114 6.680 -38.584 1.00 81.00 90 GLU A CA 1
ATOM 771 C C . GLU A 1 90 ? 25.542 7.206 -39.904 1.00 81.00 90 GLU A C 1
ATOM 773 O O . GLU A 1 90 ? 25.564 8.408 -40.149 1.00 81.00 90 GLU A O 1
ATOM 778 N N . ASN A 1 91 ? 24.988 6.330 -40.748 1.00 83.62 91 ASN A N 1
ATOM 779 C CA . ASN A 1 91 ? 24.349 6.750 -41.995 1.00 83.62 91 ASN A CA 1
ATOM 780 C C . ASN A 1 91 ? 23.080 7.586 -41.755 1.00 83.62 91 ASN A C 1
ATOM 782 O O . ASN A 1 91 ? 22.866 8.559 -42.472 1.00 83.62 91 ASN A O 1
ATOM 786 N N . LEU A 1 92 ? 22.270 7.269 -40.740 1.00 83.25 92 LEU A N 1
ATOM 787 C CA . LEU A 1 92 ? 21.104 8.083 -40.368 1.00 83.25 92 LEU A CA 1
ATOM 788 C C . LEU A 1 92 ? 21.521 9.478 -39.884 1.00 83.25 92 LEU A C 1
ATOM 790 O O . LEU A 1 92 ? 20.961 10.473 -40.337 1.00 83.25 92 LEU A O 1
ATOM 794 N N . LEU A 1 93 ? 22.549 9.555 -39.030 1.00 82.31 93 LEU A N 1
ATOM 795 C CA . LEU A 1 93 ? 23.093 10.828 -38.545 1.00 82.31 93 LEU A CA 1
ATOM 796 C C . LEU A 1 93 ? 23.683 11.671 -39.682 1.00 82.31 93 LEU A C 1
ATOM 798 O O . LEU A 1 93 ? 23.382 12.855 -39.776 1.00 82.31 93 LEU A O 1
ATOM 802 N N . LYS A 1 94 ? 24.460 11.059 -40.585 1.00 83.44 94 LYS A N 1
ATOM 803 C CA . LYS A 1 94 ? 25.027 11.740 -41.763 1.00 83.44 94 LYS A CA 1
ATOM 804 C C . LYS A 1 94 ? 23.966 12.297 -42.708 1.00 83.44 94 LYS A C 1
ATOM 806 O O . LYS A 1 94 ? 24.205 13.313 -43.347 1.00 83.44 94 LYS A O 1
ATOM 811 N N . ASN A 1 95 ? 22.810 11.642 -42.799 1.00 81.38 95 ASN A N 1
ATOM 812 C CA . ASN A 1 95 ? 21.692 12.081 -43.632 1.00 81.38 95 ASN A CA 1
ATOM 813 C C . ASN A 1 95 ? 20.718 13.030 -42.904 1.00 81.38 95 ASN A C 1
ATOM 815 O O . ASN A 1 95 ? 19.655 13.326 -43.450 1.00 81.38 95 ASN A O 1
ATOM 819 N N . ASN A 1 96 ? 21.067 13.511 -41.701 1.00 82.88 96 ASN A N 1
ATOM 820 C CA . ASN A 1 96 ? 20.230 14.368 -40.849 1.00 82.88 96 ASN A CA 1
ATOM 821 C C . ASN A 1 96 ? 18.855 13.762 -40.505 1.00 82.88 96 ASN A C 1
ATOM 823 O O . ASN A 1 96 ? 17.890 14.486 -40.268 1.00 82.88 96 ASN A O 1
ATOM 827 N N . ILE A 1 97 ? 18.757 12.431 -40.452 1.00 82.00 97 ILE A N 1
ATOM 828 C CA . ILE A 1 97 ? 17.530 11.735 -40.055 1.00 82.00 97 ILE A CA 1
ATOM 829 C C . ILE A 1 97 ? 17.507 11.636 -38.529 1.00 82.00 97 ILE A C 1
ATOM 831 O O . ILE A 1 97 ? 18.437 11.118 -37.898 1.00 82.00 97 ILE A O 1
ATOM 835 N N . LYS A 1 98 ? 16.437 12.146 -37.913 1.00 81.81 98 LYS A N 1
ATOM 836 C CA . LYS A 1 98 ? 16.306 12.197 -36.455 1.00 81.81 98 LYS A CA 1
ATOM 837 C C . LYS A 1 98 ? 16.207 10.782 -35.891 1.00 81.81 98 LYS A C 1
ATOM 839 O O . LYS A 1 98 ? 15.269 10.041 -36.171 1.00 81.81 98 LYS A O 1
ATOM 844 N N . LEU A 1 99 ? 17.157 10.412 -35.034 1.00 79.31 99 LEU A N 1
ATOM 845 C CA . LEU A 1 99 ? 17.113 9.114 -34.369 1.00 79.31 99 LEU A CA 1
ATOM 846 C C . LEU A 1 99 ? 15.881 9.038 -33.453 1.00 79.31 99 LEU A C 1
ATOM 848 O O . LEU A 1 99 ? 15.691 9.881 -32.571 1.00 79.31 99 LEU A O 1
ATOM 852 N N . ARG A 1 100 ? 15.072 7.987 -33.623 1.00 76.88 100 ARG A N 1
ATOM 853 C CA . ARG A 1 100 ? 14.030 7.595 -32.671 1.00 76.88 100 ARG A CA 1
ATOM 854 C C . ARG A 1 100 ? 14.669 7.485 -31.288 1.00 76.88 100 ARG A C 1
ATOM 856 O O . ARG A 1 100 ? 15.681 6.798 -31.117 1.00 76.88 100 ARG A O 1
ATOM 863 N N . LYS A 1 101 ? 14.085 8.168 -30.296 1.00 60.94 101 LYS A N 1
ATOM 864 C CA . LYS A 1 101 ? 14.511 8.047 -28.895 1.00 60.94 101 LYS A CA 1
ATOM 865 C C . LYS A 1 101 ? 14.506 6.562 -28.545 1.00 60.94 101 LYS A C 1
ATOM 867 O O . LYS A 1 101 ? 13.488 5.893 -28.714 1.00 60.94 101 LYS A O 1
ATOM 872 N N . SER A 1 102 ? 15.649 6.035 -28.108 1.00 50.88 102 SER A N 1
ATOM 873 C CA . SER A 1 102 ? 15.744 4.623 -27.757 1.00 50.88 102 SER A CA 1
ATOM 874 C C . SER A 1 102 ? 14.821 4.333 -26.576 1.00 50.88 102 SER A C 1
ATOM 876 O O . SER A 1 102 ? 15.135 4.625 -25.425 1.00 50.88 102 SER A O 1
ATOM 878 N N . THR A 1 103 ? 13.679 3.722 -26.867 1.00 50.00 103 THR A N 1
ATOM 879 C CA . THR A 1 103 ? 12.866 3.029 -25.867 1.00 50.00 103 THR A CA 1
ATOM 880 C C . THR A 1 103 ? 13.486 1.676 -25.514 1.00 50.00 103 THR A C 1
ATOM 882 O O . THR A 1 103 ? 13.170 1.114 -24.474 1.00 50.00 103 THR A O 1
ATOM 885 N N . SER A 1 104 ? 14.413 1.157 -26.330 1.00 45.47 104 SER A N 1
ATOM 886 C CA . SER A 1 104 ? 15.016 -0.168 -26.161 1.00 45.47 104 SER A CA 1
ATOM 887 C C . SER A 1 104 ? 16.022 -0.252 -25.007 1.00 45.47 104 SER A C 1
ATOM 889 O O . SER A 1 104 ? 16.048 -1.270 -24.322 1.00 45.47 104 SER A O 1
ATOM 891 N N . PHE A 1 105 ? 16.790 0.809 -24.722 1.00 42.28 105 PHE A N 1
ATOM 892 C CA . PHE A 1 105 ? 17.653 0.851 -23.528 1.00 42.28 105 PHE A CA 1
ATOM 893 C C . PHE A 1 105 ? 16.852 1.001 -22.223 1.00 42.28 105 PHE A C 1
ATOM 895 O O . PHE A 1 105 ? 17.305 0.545 -21.176 1.00 42.28 105 PHE A O 1
ATOM 902 N N . LEU A 1 106 ? 15.652 1.592 -22.283 1.00 45.00 106 LEU A N 1
ATOM 903 C CA . LEU A 1 106 ? 14.720 1.666 -21.151 1.00 45.00 106 LEU A CA 1
ATOM 904 C C . LEU A 1 106 ? 13.949 0.348 -20.956 1.00 45.00 106 LEU A C 1
ATOM 906 O O . LEU A 1 106 ? 13.746 -0.058 -19.820 1.00 45.00 106 LEU A O 1
ATOM 910 N N . LYS A 1 107 ? 13.596 -0.356 -22.043 1.00 40.50 107 LYS A N 1
ATOM 911 C CA . LYS A 1 107 ? 12.927 -1.673 -22.015 1.00 40.50 107 LYS A CA 1
ATOM 912 C C . LYS A 1 107 ? 13.789 -2.804 -21.438 1.00 40.50 107 LYS A C 1
ATOM 914 O O . LYS A 1 107 ? 13.239 -3.783 -20.959 1.00 40.50 107 LYS A O 1
ATOM 919 N N . TRP A 1 108 ? 15.118 -2.689 -21.485 1.00 41.22 108 TRP A N 1
ATOM 920 C CA . TRP A 1 108 ? 16.039 -3.709 -20.954 1.00 41.22 108 TRP A CA 1
ATOM 921 C C . TRP A 1 108 ? 16.319 -3.588 -19.448 1.00 41.22 108 TRP A C 1
ATOM 923 O O . TRP A 1 108 ? 16.937 -4.481 -18.871 1.00 41.22 108 TRP A O 1
ATOM 933 N N . ARG A 1 109 ? 15.893 -2.499 -18.794 1.00 42.91 109 ARG A N 1
ATOM 934 C CA . ARG A 1 109 ? 16.036 -2.332 -17.344 1.00 42.91 109 ARG A CA 1
ATOM 935 C C . ARG A 1 109 ? 14.697 -2.597 -16.657 1.00 42.91 109 ARG A C 1
ATOM 937 O O . ARG A 1 109 ? 13.826 -1.732 -16.640 1.00 42.91 109 ARG A O 1
ATOM 944 N N . ASP A 1 110 ? 14.643 -3.774 -16.035 1.00 47.81 110 ASP A N 1
ATOM 945 C CA . ASP A 1 110 ? 13.626 -4.271 -15.102 1.00 47.81 110 ASP A CA 1
ATOM 946 C C . ASP A 1 110 ? 12.365 -4.868 -15.772 1.00 47.81 110 ASP A C 1
ATOM 948 O O . ASP A 1 110 ? 11.578 -4.122 -16.355 1.00 47.81 110 ASP A O 1
ATOM 952 N N . PRO A 1 111 ? 12.122 -6.193 -15.671 1.00 50.94 111 PRO A N 1
ATOM 953 C CA . PRO A 1 111 ? 10.838 -6.811 -16.026 1.00 50.94 111 PRO A CA 1
ATOM 954 C C . PRO A 1 111 ? 9.625 -6.090 -15.405 1.00 50.94 111 PRO A C 1
ATOM 956 O O . PRO A 1 111 ? 8.553 -6.058 -16.009 1.00 50.94 111 PRO A O 1
ATOM 959 N N . GLY A 1 112 ? 9.798 -5.432 -14.249 1.00 50.69 112 GLY A N 1
ATOM 960 C CA . GLY A 1 112 ? 8.776 -4.592 -13.616 1.00 50.69 112 GLY A CA 1
ATOM 961 C C . GLY A 1 112 ? 8.366 -3.348 -14.420 1.00 50.69 112 GLY A C 1
ATOM 962 O O . GLY A 1 112 ? 7.281 -2.814 -14.207 1.00 50.69 112 GLY A O 1
ATOM 963 N N . ASN A 1 113 ? 9.179 -2.899 -15.385 1.00 55.09 113 ASN A N 1
ATOM 964 C CA . ASN A 1 113 ? 8.860 -1.777 -16.282 1.00 55.09 113 ASN A CA 1
ATOM 965 C C . ASN A 1 113 ? 8.131 -2.198 -17.570 1.00 55.09 113 ASN A C 1
ATOM 967 O O . ASN A 1 113 ? 7.722 -1.328 -18.340 1.00 55.09 113 ASN A O 1
ATOM 971 N N . THR A 1 114 ? 7.982 -3.502 -17.831 1.00 63.34 114 THR A N 1
ATOM 972 C CA . THR A 1 114 ? 7.200 -4.027 -18.968 1.00 63.34 114 THR A CA 1
ATOM 973 C C . THR A 1 114 ? 5.805 -4.505 -18.584 1.00 63.34 114 THR A C 1
ATOM 975 O O . THR A 1 114 ? 4.966 -4.671 -19.465 1.00 63.34 114 THR A O 1
ATOM 978 N N . LEU A 1 115 ? 5.552 -4.723 -17.292 1.00 77.50 115 LEU A N 1
ATOM 979 C CA . LEU A 1 115 ? 4.233 -5.098 -16.795 1.00 77.50 115 LEU A CA 1
ATOM 980 C C . LEU A 1 115 ? 3.305 -3.888 -16.842 1.00 77.50 115 LEU A C 1
ATOM 982 O O . LEU A 1 115 ? 3.675 -2.805 -16.388 1.00 77.50 115 LEU A O 1
ATOM 986 N N . ASN A 1 116 ? 2.106 -4.091 -17.380 1.00 86.44 116 ASN A N 1
ATOM 987 C CA . ASN A 1 116 ? 1.064 -3.079 -17.432 1.00 86.44 116 ASN A CA 1
ATOM 988 C C . ASN A 1 116 ? -0.027 -3.465 -16.429 1.00 86.44 116 ASN A C 1
ATOM 990 O O . ASN A 1 116 ? -0.923 -4.230 -16.794 1.00 86.44 116 ASN A O 1
ATOM 994 N N . PRO A 1 117 ? 0.088 -3.041 -15.157 1.00 92.38 117 PRO A N 1
ATOM 995 C CA . PRO A 1 117 ? -0.921 -3.380 -14.175 1.00 92.38 117 PRO A CA 1
ATOM 996 C C . PRO A 1 117 ? -2.268 -2.759 -14.551 1.00 92.38 117 PRO A C 1
ATOM 998 O O . PRO A 1 117 ? -2.316 -1.660 -15.105 1.00 92.38 117 PRO A O 1
ATOM 1001 N N . ASN A 1 118 ? -3.361 -3.443 -14.225 1.00 94.00 118 ASN A N 1
ATOM 1002 C CA . ASN A 1 118 ? -4.685 -2.859 -14.334 1.00 94.00 118 ASN A CA 1
ATOM 1003 C C . ASN A 1 118 ? -4.911 -1.891 -13.166 1.00 94.00 118 ASN A C 1
ATOM 1005 O O . ASN A 1 118 ? -5.044 -2.314 -12.021 1.00 94.00 118 ASN A O 1
ATOM 1009 N N . LEU A 1 119 ? -4.940 -0.595 -13.471 1.00 95.25 119 LEU A N 1
ATOM 1010 C CA . LEU A 1 119 ? -5.107 0.488 -12.497 1.00 95.25 119 LEU A CA 1
ATOM 1011 C C . LEU A 1 119 ? -6.517 1.102 -12.540 1.00 95.25 119 LEU A C 1
ATOM 1013 O O . LEU A 1 119 ? -6.736 2.183 -11.998 1.00 95.25 119 LEU A O 1
ATOM 1017 N N . SER A 1 120 ? -7.472 0.443 -13.209 1.00 94.00 120 SER A N 1
ATOM 1018 C CA . SER A 1 120 ? -8.874 0.861 -13.203 1.00 94.00 120 SER A CA 1
ATOM 1019 C C . SER A 1 120 ? -9.499 0.692 -11.816 1.00 94.00 120 SER A C 1
ATOM 1021 O O . SER A 1 120 ? -9.166 -0.256 -11.097 1.00 94.00 120 SER A O 1
ATOM 1023 N N . SER A 1 121 ? -10.466 1.554 -11.478 1.00 96.06 121 SER A N 1
ATOM 1024 C CA . SER A 1 121 ? -11.275 1.415 -10.258 1.00 96.06 121 SER A CA 1
ATOM 1025 C C . SER A 1 121 ? -11.824 -0.012 -10.157 1.00 96.06 121 SER A C 1
ATOM 1027 O O . SER A 1 121 ? -12.447 -0.518 -11.091 1.00 96.06 121 SER A O 1
ATOM 1029 N N . SER A 1 122 ? -11.502 -0.694 -9.064 1.00 98.12 122 SER A N 1
ATOM 1030 C CA . SER A 1 122 ? -11.836 -2.099 -8.830 1.00 98.12 122 SER A CA 1
ATOM 1031 C C . SER A 1 122 ? -11.733 -2.424 -7.336 1.00 98.12 122 SER A C 1
ATOM 1033 O O . SER A 1 122 ? -11.046 -1.699 -6.605 1.00 98.12 122 SER A O 1
ATOM 1035 N N . PRO A 1 123 ? -12.333 -3.537 -6.875 1.00 98.19 123 PRO A N 1
ATOM 1036 C CA . PRO A 1 123 ? -12.166 -4.017 -5.505 1.00 98.19 123 PRO A CA 1
ATOM 1037 C C . PRO A 1 123 ? -10.699 -4.166 -5.076 1.00 98.19 123 PRO A C 1
ATOM 1039 O O . PRO A 1 123 ? -10.318 -3.724 -3.993 1.00 98.19 123 PRO A O 1
ATOM 1042 N N . ASP A 1 124 ? -9.860 -4.737 -5.946 1.00 98.38 124 ASP A N 1
ATOM 1043 C CA . ASP A 1 124 ? -8.442 -4.979 -5.666 1.00 98.38 124 ASP A CA 1
ATOM 1044 C C . ASP A 1 124 ? -7.655 -3.662 -5.535 1.00 98.38 124 ASP A C 1
ATOM 1046 O O . ASP A 1 124 ? -6.854 -3.508 -4.611 1.00 98.38 124 ASP A O 1
ATOM 1050 N N . ILE A 1 125 ? -7.917 -2.682 -6.410 1.00 98.56 125 ILE A N 1
ATOM 1051 C CA . ILE A 1 125 ? -7.308 -1.347 -6.315 1.00 98.56 125 ILE A CA 1
ATOM 1052 C C . ILE A 1 125 ? -7.773 -0.617 -5.052 1.00 98.56 125 ILE A C 1
ATOM 1054 O O . ILE A 1 125 ? -6.944 -0.032 -4.357 1.00 98.56 125 ILE A O 1
ATOM 1058 N N . SER A 1 126 ? -9.061 -0.692 -4.714 1.00 98.56 126 SER A N 1
ATOM 1059 C CA . SER A 1 126 ? -9.610 -0.080 -3.500 1.00 98.56 126 SER A CA 1
ATOM 1060 C C . SER A 1 126 ? -8.962 -0.644 -2.228 1.00 98.56 126 SER A C 1
ATOM 1062 O O . SER A 1 126 ? -8.514 0.115 -1.366 1.00 98.56 126 SER A O 1
ATOM 1064 N N . TYR A 1 127 ? -8.793 -1.969 -2.154 1.00 98.62 127 TYR A N 1
ATOM 1065 C CA . TYR A 1 127 ? -8.043 -2.615 -1.075 1.00 98.62 127 TYR A CA 1
ATOM 1066 C C . TYR A 1 127 ? -6.586 -2.148 -1.016 1.00 98.62 127 TYR A C 1
ATOM 1068 O O . TYR A 1 127 ? -6.109 -1.773 0.055 1.00 98.62 127 TYR A O 1
ATOM 1076 N N . ILE A 1 128 ? -5.881 -2.116 -2.155 1.00 98.69 128 ILE A N 1
ATOM 1077 C CA . ILE A 1 128 ? -4.483 -1.662 -2.211 1.00 98.69 128 ILE A CA 1
ATOM 1078 C C . ILE A 1 128 ? -4.344 -0.220 -1.707 1.00 98.69 128 ILE A C 1
ATOM 1080 O O . ILE A 1 128 ? -3.406 0.068 -0.964 1.00 98.69 128 ILE A O 1
ATOM 1084 N N . LEU A 1 129 ? -5.266 0.676 -2.077 1.00 98.69 129 LEU A N 1
ATOM 1085 C CA . LEU A 1 129 ? -5.275 2.062 -1.601 1.00 98.69 129 LEU A CA 1
ATOM 1086 C C . LEU A 1 129 ? -5.496 2.143 -0.087 1.00 98.69 129 LEU A C 1
ATOM 1088 O O . LEU A 1 129 ? -4.796 2.906 0.574 1.00 98.69 129 LEU A O 1
ATOM 1092 N N . GLY A 1 130 ? -6.399 1.327 0.466 1.00 98.19 130 GLY A N 1
ATOM 1093 C CA . GLY A 1 130 ? -6.597 1.230 1.913 1.00 98.19 130 GLY A CA 1
ATOM 1094 C C . GLY A 1 130 ? -5.317 0.824 2.651 1.00 98.19 130 GLY A C 1
ATOM 1095 O O . GLY A 1 130 ? -4.938 1.470 3.621 1.00 98.19 130 GLY A O 1
ATOM 1096 N N . VAL A 1 131 ? -4.594 -0.183 2.149 1.00 98.44 131 VAL A N 1
ATOM 1097 C CA . VAL A 1 131 ? -3.315 -0.614 2.748 1.00 98.44 131 VAL A CA 1
ATOM 1098 C C . VAL A 1 131 ? -2.219 0.452 2.582 1.00 98.44 131 VAL A C 1
ATOM 1100 O O . VAL A 1 131 ? -1.426 0.661 3.495 1.00 98.44 131 VAL A O 1
ATOM 1103 N N . LEU A 1 132 ? -2.156 1.151 1.441 1.00 98.38 132 LEU A N 1
ATOM 1104 C CA . LEU A 1 132 ? -1.171 2.220 1.182 1.00 98.38 132 LEU A CA 1
ATOM 1105 C C . LEU A 1 132 ? -1.359 3.460 2.055 1.00 98.38 132 LEU A C 1
ATOM 1107 O O . LEU A 1 132 ? -0.392 4.174 2.301 1.00 98.38 132 LEU A O 1
ATOM 1111 N N . LEU A 1 133 ? -2.587 3.732 2.495 1.00 97.19 133 LEU A N 1
ATOM 1112 C CA . LEU A 1 133 ? -2.871 4.817 3.433 1.00 97.19 133 LEU A CA 1
ATOM 1113 C C . LEU A 1 133 ? -2.659 4.423 4.905 1.00 97.19 133 LEU A C 1
ATOM 1115 O O . LEU A 1 133 ? -2.791 5.289 5.770 1.00 97.19 133 LEU A O 1
ATOM 1119 N N . GLY A 1 134 ? -2.325 3.157 5.173 1.00 95.62 134 GLY A N 1
ATOM 1120 C CA . GLY A 1 134 ? -1.881 2.650 6.472 1.00 95.62 134 GLY A CA 1
ATOM 1121 C C . GLY A 1 134 ? -0.410 2.223 6.436 1.00 95.62 134 GLY A C 1
ATOM 1122 O O . GLY A 1 134 ? 0.489 3.058 6.516 1.00 95.62 134 GLY A O 1
ATOM 1123 N N . ASP A 1 135 ? -0.157 0.919 6.275 1.00 96.31 135 ASP A N 1
ATOM 1124 C CA . ASP A 1 135 ? 1.179 0.322 6.459 1.00 96.31 135 ASP A CA 1
ATOM 1125 C C . ASP A 1 135 ? 2.029 0.179 5.183 1.00 96.31 135 ASP A C 1
ATOM 1127 O O . ASP A 1 135 ? 3.259 0.046 5.261 1.00 96.31 135 ASP A O 1
ATOM 1131 N N . ALA A 1 136 ? 1.408 0.105 4.000 1.00 97.94 136 ALA A N 1
ATOM 1132 C CA . ALA A 1 136 ? 2.166 -0.077 2.762 1.00 97.94 136 ALA A CA 1
ATOM 1133 C C . ALA A 1 136 ? 2.844 1.222 2.323 1.00 97.94 136 ALA A C 1
ATOM 1135 O O . ALA A 1 136 ? 2.475 2.332 2.687 1.00 97.94 136 ALA A O 1
ATOM 1136 N N . TRP A 1 137 ? 3.861 1.073 1.485 1.00 98.00 137 TRP A N 1
ATOM 1137 C CA . TRP A 1 137 ? 4.689 2.176 1.035 1.00 98.00 137 TRP A CA 1
ATOM 1138 C C . TRP A 1 137 ? 4.969 2.086 -0.458 1.00 98.00 137 TRP A C 1
ATOM 1140 O O . TRP A 1 137 ? 5.040 1.006 -1.051 1.00 98.00 137 TRP A O 1
ATOM 1150 N N . THR A 1 138 ? 5.211 3.250 -1.061 1.00 97.44 138 THR A N 1
ATOM 1151 C CA . THR A 1 138 ? 5.860 3.341 -2.368 1.00 97.44 138 THR A CA 1
ATOM 1152 C C . THR A 1 138 ? 7.212 4.026 -2.228 1.00 97.44 138 THR A C 1
ATOM 1154 O O . THR A 1 138 ? 7.405 4.904 -1.391 1.00 97.44 138 THR A O 1
ATOM 1157 N N . TYR A 1 139 ? 8.194 3.594 -3.012 1.00 93.06 139 TYR A N 1
ATOM 1158 C CA . TYR A 1 139 ? 9.556 4.108 -2.907 1.00 93.06 139 TYR A CA 1
ATOM 1159 C C . TYR A 1 139 ? 10.247 4.105 -4.263 1.00 93.06 139 TYR A C 1
ATOM 1161 O O . TYR A 1 139 ? 10.144 3.146 -5.023 1.00 93.06 139 TYR A O 1
ATOM 1169 N N . LYS A 1 140 ? 11.005 5.161 -4.558 1.00 91.75 140 LYS A N 1
ATOM 1170 C CA . LYS A 1 140 ? 11.788 5.272 -5.787 1.00 91.75 140 LYS A CA 1
ATOM 1171 C C . LYS A 1 140 ? 13.273 5.315 -5.464 1.00 91.75 140 LYS A C 1
ATOM 1173 O O . LYS A 1 140 ? 13.732 6.172 -4.716 1.00 91.75 140 LYS A O 1
ATOM 1178 N N . TYR A 1 141 ? 14.033 4.421 -6.089 1.00 85.50 141 TYR A N 1
ATOM 1179 C CA . TYR A 1 141 ? 15.486 4.373 -5.981 1.00 85.50 141 TYR A CA 1
ATOM 1180 C C . TYR A 1 141 ? 16.129 4.297 -7.356 1.00 85.50 141 TYR A C 1
ATOM 1182 O O . TYR A 1 141 ? 15.986 3.308 -8.080 1.00 85.50 141 TYR A O 1
ATOM 1190 N N . LYS A 1 142 ? 16.888 5.342 -7.707 1.00 86.81 142 LYS A N 1
ATOM 1191 C CA . LYS A 1 142 ? 17.492 5.504 -9.035 1.00 86.81 142 LYS A CA 1
ATOM 1192 C C . LYS A 1 142 ? 16.416 5.370 -10.126 1.00 86.81 142 LYS A C 1
ATOM 1194 O O . LYS A 1 142 ? 15.533 6.216 -10.230 1.00 86.81 142 LYS A O 1
ATOM 1199 N N . ASN A 1 143 ? 16.481 4.300 -10.916 1.00 80.75 143 ASN A N 1
ATOM 1200 C CA . ASN A 1 143 ? 15.557 4.025 -12.016 1.00 80.75 143 ASN A CA 1
ATOM 1201 C C . ASN A 1 143 ? 14.445 3.032 -11.652 1.00 80.75 143 ASN A C 1
ATOM 1203 O O . ASN A 1 143 ? 13.605 2.750 -12.503 1.00 80.75 143 ASN A O 1
ATOM 1207 N N . ASN A 1 144 ? 14.434 2.519 -10.421 1.00 83.50 144 ASN A N 1
ATOM 1208 C CA . ASN A 1 144 ? 13.479 1.518 -9.967 1.00 83.50 144 ASN A CA 1
ATOM 1209 C C . ASN A 1 144 ? 12.440 2.175 -9.060 1.00 83.50 144 ASN A C 1
ATOM 1211 O O . ASN A 1 144 ? 12.766 3.070 -8.277 1.00 83.50 144 ASN A O 1
ATOM 1215 N N . SER A 1 145 ? 11.192 1.739 -9.185 1.00 92.81 145 SER A N 1
ATOM 1216 C CA . SER A 1 145 ? 10.079 2.233 -8.376 1.00 92.81 145 SER A CA 1
ATOM 1217 C C . SER A 1 145 ? 9.347 1.039 -7.799 1.00 92.81 145 SER A C 1
ATOM 1219 O O . SER A 1 145 ? 9.089 0.077 -8.516 1.00 92.81 145 SER A O 1
ATOM 1221 N N . PHE A 1 146 ? 9.051 1.097 -6.515 1.00 95.19 146 PHE A N 1
ATOM 1222 C CA . PHE A 1 146 ? 8.589 -0.037 -5.743 1.00 95.19 146 PHE A CA 1
ATOM 1223 C C . PHE A 1 146 ? 7.291 0.297 -5.032 1.00 95.19 146 PHE A C 1
ATOM 1225 O O . PHE A 1 146 ? 7.077 1.438 -4.620 1.00 95.19 146 PHE A O 1
ATOM 1232 N N . ILE A 1 147 ? 6.484 -0.736 -4.852 1.00 97.81 147 ILE A N 1
ATOM 1233 C CA . ILE A 1 147 ? 5.410 -0.817 -3.872 1.00 97.81 147 ILE A CA 1
ATOM 1234 C C . ILE A 1 147 ? 5.735 -1.982 -2.945 1.00 97.81 147 ILE A C 1
ATOM 1236 O O . ILE A 1 147 ? 6.194 -3.028 -3.414 1.00 97.81 147 ILE A O 1
ATOM 1240 N N . GLY A 1 148 ? 5.527 -1.814 -1.645 1.00 97.88 148 GLY A N 1
ATOM 1241 C CA . GLY A 1 148 ? 5.769 -2.882 -0.691 1.00 97.88 148 GLY A CA 1
ATOM 1242 C C . GLY A 1 148 ? 5.042 -2.703 0.629 1.00 97.88 148 GLY A C 1
ATOM 1243 O O . GLY A 1 148 ? 4.471 -1.656 0.907 1.00 97.88 148 GLY A O 1
ATOM 1244 N N . LEU A 1 149 ? 5.074 -3.766 1.423 1.00 98.50 149 LEU A N 1
ATOM 1245 C CA . LEU A 1 149 ? 4.487 -3.855 2.755 1.00 98.50 149 LEU A CA 1
ATOM 1246 C C . LEU A 1 149 ? 5.429 -4.676 3.641 1.00 98.50 149 LEU A C 1
ATOM 1248 O O . LEU A 1 149 ? 5.951 -5.700 3.195 1.00 98.50 149 LEU A O 1
ATOM 1252 N N . ASP A 1 150 ? 5.645 -4.219 4.873 1.00 97.62 150 ASP A N 1
ATOM 1253 C CA . ASP A 1 150 ? 6.471 -4.863 5.898 1.00 97.62 150 ASP A CA 1
ATOM 1254 C C . ASP A 1 150 ? 5.643 -5.063 7.172 1.00 97.62 150 ASP A C 1
ATOM 1256 O O . ASP A 1 150 ? 5.415 -4.109 7.907 1.00 97.62 150 ASP A O 1
ATOM 1260 N N . VAL A 1 151 ? 5.20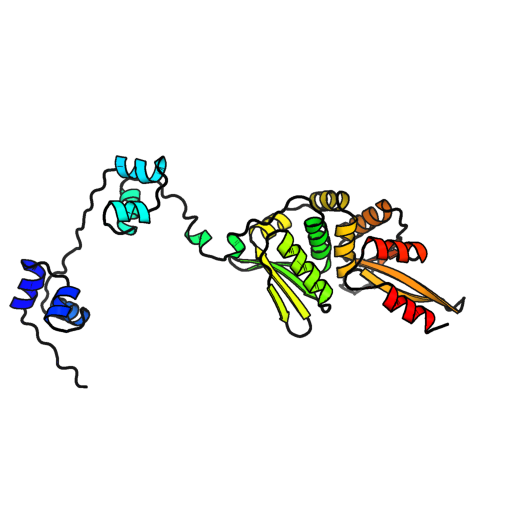8 -6.290 7.458 1.00 96.75 151 VAL A N 1
ATOM 1261 C CA . VAL A 1 151 ? 4.275 -6.575 8.566 1.00 96.75 151 VAL A CA 1
ATOM 1262 C C . VAL A 1 151 ? 4.674 -7.831 9.331 1.00 96.75 151 VAL A C 1
ATOM 1264 O O . VAL A 1 151 ? 5.399 -8.680 8.822 1.00 96.75 151 VAL A O 1
ATOM 1267 N N . LEU A 1 152 ? 4.245 -7.955 10.588 1.00 94.81 152 LEU A N 1
ATOM 1268 C CA . LEU A 1 152 ? 4.504 -9.162 11.390 1.00 94.81 152 LEU A CA 1
ATOM 1269 C C . LEU A 1 152 ? 3.616 -10.340 10.967 1.00 94.81 152 LEU A C 1
ATOM 1271 O O . LEU A 1 152 ? 4.038 -11.490 11.058 1.00 94.81 152 LEU A O 1
ATOM 1275 N N . ASP A 1 153 ? 2.401 -10.050 10.506 1.00 93.50 153 ASP A N 1
ATOM 1276 C CA . ASP A 1 153 ? 1.408 -11.049 10.123 1.00 93.50 153 ASP A CA 1
ATOM 1277 C C . ASP A 1 153 ? 1.651 -11.553 8.689 1.00 93.50 153 ASP A C 1
ATOM 1279 O O . ASP A 1 153 ? 1.636 -10.784 7.723 1.00 93.50 153 ASP A O 1
ATOM 1283 N N . TYR A 1 154 ? 1.880 -12.861 8.545 1.00 94.50 154 TYR A N 1
ATOM 1284 C CA . TYR A 1 154 ? 2.097 -13.484 7.239 1.00 94.50 154 TYR A CA 1
ATOM 1285 C C . TYR A 1 154 ? 0.850 -13.444 6.349 1.00 94.50 154 TYR A C 1
ATOM 1287 O O . TYR A 1 154 ? 0.978 -13.175 5.157 1.00 94.50 154 TYR A O 1
ATOM 1295 N N . ASN A 1 155 ? -0.340 -13.689 6.904 1.00 94.69 155 ASN A N 1
ATOM 1296 C CA . ASN A 1 155 ? -1.588 -13.728 6.143 1.00 94.69 155 ASN A CA 1
ATOM 1297 C C . ASN A 1 155 ? -1.922 -12.347 5.582 1.00 94.69 155 ASN A C 1
ATOM 1299 O O . ASN A 1 155 ? -2.330 -12.249 4.426 1.00 94.69 155 ASN A O 1
ATOM 1303 N N . PHE A 1 156 ? -1.668 -11.279 6.343 1.00 95.31 156 PHE A N 1
ATOM 1304 C CA . PHE A 1 156 ? -1.780 -9.915 5.827 1.00 95.31 156 PHE A CA 1
ATOM 1305 C C . PHE A 1 156 ? -0.814 -9.672 4.666 1.00 95.31 156 PHE A C 1
ATOM 1307 O O . PHE A 1 156 ? -1.214 -9.255 3.578 1.00 95.31 156 PHE A O 1
ATOM 1314 N N . CYS A 1 157 ? 0.465 -10.000 4.877 1.00 97.38 157 CYS A N 1
ATOM 1315 C CA . CYS A 1 157 ? 1.503 -9.842 3.863 1.00 97.38 157 CYS A CA 1
ATOM 1316 C C . CYS A 1 157 ? 1.157 -10.607 2.574 1.00 97.38 157 CYS A C 1
ATOM 1318 O O . CYS A 1 157 ? 1.325 -10.099 1.462 1.00 97.38 157 CYS A O 1
ATOM 1320 N N . LYS A 1 158 ? 0.638 -11.828 2.733 1.00 97.19 158 LYS A N 1
ATOM 1321 C CA . LYS A 1 158 ? 0.233 -12.721 1.653 1.00 97.19 158 LYS A CA 1
ATOM 1322 C C . LYS A 1 158 ? -1.024 -12.228 0.934 1.00 97.19 158 LYS A C 1
ATOM 1324 O O . LYS A 1 158 ? -1.038 -12.241 -0.293 1.00 97.19 158 LYS A O 1
ATOM 1329 N N . CYS A 1 159 ? -2.017 -11.715 1.658 1.00 96.75 159 CYS A N 1
ATOM 1330 C CA . CYS A 1 159 ? -3.206 -11.101 1.069 1.00 96.75 159 CYS A CA 1
ATOM 1331 C C . CYS A 1 159 ? -2.819 -9.921 0.167 1.00 96.75 159 CYS A C 1
ATOM 1333 O O . CYS A 1 159 ? -3.185 -9.894 -1.006 1.00 96.75 159 CYS A O 1
ATOM 1335 N N . PHE A 1 160 ? -1.972 -9.010 0.657 1.00 98.25 160 PHE A N 1
ATOM 1336 C CA . PHE A 1 160 ? -1.477 -7.898 -0.155 1.00 98.25 160 PHE A CA 1
ATOM 1337 C C . PHE A 1 160 ? -0.654 -8.373 -1.363 1.00 98.25 160 PHE A C 1
ATOM 1339 O O . PHE A 1 160 ? -0.833 -7.869 -2.470 1.00 98.25 160 PHE A O 1
ATOM 1346 N N . TYR A 1 161 ? 0.195 -9.393 -1.197 1.00 98.38 161 TYR A N 1
ATOM 1347 C CA . TYR A 1 161 ? 0.909 -10.038 -2.305 1.00 98.38 161 TYR A CA 1
ATOM 1348 C C . TYR A 1 161 ? -0.040 -10.568 -3.395 1.00 98.38 161 TYR A C 1
ATOM 1350 O O . TYR A 1 161 ? 0.184 -10.312 -4.580 1.00 98.38 161 TYR A O 1
ATOM 1358 N N . ASP A 1 162 ? -1.087 -11.301 -3.016 1.00 98.19 162 ASP A N 1
ATOM 1359 C CA . ASP A 1 162 ? -2.018 -11.896 -3.975 1.00 98.19 162 ASP A CA 1
ATOM 1360 C C . ASP A 1 162 ? -2.846 -10.812 -4.682 1.00 98.19 162 ASP A C 1
ATOM 1362 O O . ASP A 1 162 ? -3.050 -10.896 -5.894 1.00 98.19 162 ASP A O 1
ATOM 1366 N N . THR A 1 163 ? -3.227 -9.737 -3.984 1.00 98.25 163 THR A N 1
ATOM 1367 C CA . THR A 1 163 ? -3.916 -8.596 -4.607 1.00 98.25 163 THR A CA 1
ATOM 1368 C C . THR A 1 163 ? -3.023 -7.849 -5.601 1.00 98.25 163 THR A C 1
ATOM 1370 O O . THR A 1 163 ? -3.463 -7.538 -6.708 1.00 98.25 163 THR A O 1
ATOM 1373 N N . LEU A 1 164 ? -1.739 -7.635 -5.283 1.00 98.12 164 LEU A N 1
ATOM 1374 C CA . LEU A 1 164 ? -0.784 -7.062 -6.240 1.00 98.12 164 LEU A CA 1
ATOM 1375 C C . LEU A 1 164 ? -0.651 -7.943 -7.497 1.00 98.12 164 LEU A C 1
ATOM 1377 O O . LEU A 1 164 ? -0.573 -7.422 -8.610 1.00 98.12 164 LEU A O 1
ATOM 1381 N N . LYS A 1 165 ? -0.672 -9.276 -7.352 1.00 97.19 165 LYS A N 1
ATOM 1382 C CA . LYS A 1 165 ? -0.686 -10.193 -8.504 1.00 97.19 165 LYS A CA 1
ATOM 1383 C C . LYS A 1 165 ? -1.938 -10.053 -9.365 1.00 97.19 165 LYS A C 1
ATOM 1385 O O . LYS A 1 165 ? -1.812 -10.044 -10.587 1.00 97.19 165 LYS A O 1
ATOM 1390 N N . LYS A 1 166 ? -3.123 -9.934 -8.758 1.00 97.88 166 LYS A N 1
ATOM 1391 C CA . LYS A 1 166 ? -4.398 -9.801 -9.490 1.00 97.88 166 LYS A CA 1
ATOM 1392 C C . LYS A 1 166 ? -4.433 -8.574 -10.390 1.00 97.88 166 LYS A C 1
ATOM 1394 O O . LYS A 1 166 ? -4.902 -8.664 -11.519 1.00 97.88 166 LYS A O 1
ATOM 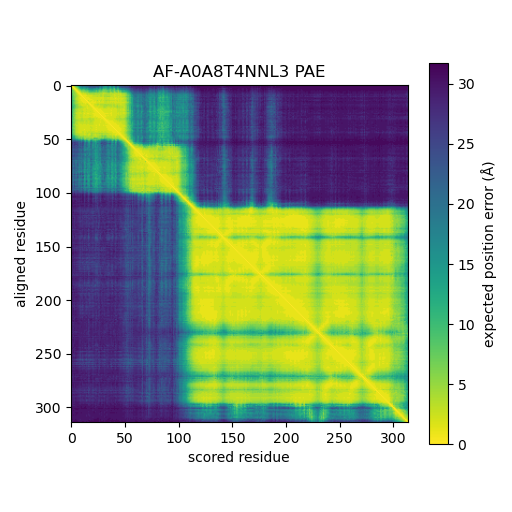1399 N N . ILE A 1 167 ? -3.859 -7.459 -9.936 1.00 97.12 167 ILE A N 1
ATOM 1400 C CA . ILE A 1 167 ? -3.748 -6.253 -10.763 1.00 97.12 167 ILE A CA 1
ATOM 1401 C C . ILE A 1 167 ? -2.631 -6.348 -11.813 1.00 97.12 167 ILE A C 1
ATOM 1403 O O . ILE A 1 167 ? -2.351 -5.363 -12.480 1.00 97.12 167 ILE A O 1
ATOM 1407 N N . GLY A 1 168 ? -1.969 -7.495 -11.981 1.00 95.12 168 GLY A N 1
ATOM 1408 C CA . GLY A 1 168 ? -0.959 -7.713 -13.020 1.00 95.12 168 GLY A CA 1
ATOM 1409 C C . GLY A 1 168 ? 0.466 -7.302 -12.641 1.00 95.12 168 GLY A C 1
ATOM 1410 O O . GLY A 1 168 ? 1.318 -7.171 -13.523 1.00 95.12 168 GLY A O 1
ATOM 1411 N N . LEU A 1 169 ? 0.760 -7.093 -11.352 1.00 94.81 169 LEU A N 1
ATOM 1412 C CA . LEU A 1 169 ? 2.139 -6.928 -10.887 1.00 94.81 169 LEU A CA 1
ATOM 1413 C C . LEU A 1 169 ? 2.816 -8.282 -10.648 1.00 94.81 169 LEU A C 1
ATOM 1415 O O . LEU A 1 169 ? 2.175 -9.320 -10.509 1.00 94.81 169 LEU A O 1
ATOM 1419 N N . ASN A 1 170 ? 4.145 -8.252 -10.545 1.00 94.19 170 ASN A N 1
ATOM 1420 C CA . ASN A 1 170 ? 4.960 -9.415 -10.201 1.00 94.19 170 ASN A CA 1
ATOM 1421 C C . ASN A 1 170 ? 5.650 -9.211 -8.837 1.00 94.19 170 ASN A C 1
ATOM 1423 O O . ASN A 1 170 ? 6.843 -8.889 -8.796 1.00 94.19 170 ASN A O 1
ATOM 1427 N N . PRO A 1 171 ? 4.905 -9.305 -7.721 1.00 96.56 171 PRO A N 1
ATOM 1428 C CA . PRO A 1 171 ? 5.468 -9.178 -6.387 1.00 96.56 171 PRO A CA 1
ATOM 1429 C C . PRO A 1 171 ? 6.291 -10.411 -5.991 1.00 96.56 171 PRO A C 1
ATOM 1431 O O . PRO A 1 171 ? 6.057 -11.526 -6.460 1.00 96.56 171 PRO A O 1
ATOM 1434 N N . ASN A 1 172 ? 7.205 -10.208 -5.045 1.00 96.56 172 ASN A N 1
ATOM 1435 C CA . ASN A 1 172 ? 7.900 -11.247 -4.290 1.00 96.56 172 ASN A CA 1
ATOM 1436 C C . ASN A 1 172 ? 7.520 -11.143 -2.815 1.00 96.56 172 ASN A C 1
ATOM 1438 O O . ASN A 1 172 ? 7.358 -10.031 -2.319 1.00 96.56 172 ASN A O 1
ATOM 1442 N N . ILE A 1 173 ? 7.451 -12.278 -2.117 1.00 96.88 173 ILE A N 1
ATOM 1443 C CA . ILE A 1 173 ? 7.241 -12.344 -0.667 1.00 96.88 173 ILE A CA 1
ATOM 1444 C C . ILE A 1 173 ? 8.414 -13.071 -0.005 1.00 96.88 173 ILE A C 1
ATOM 1446 O O . ILE A 1 173 ? 8.863 -14.100 -0.504 1.00 96.88 173 ILE A O 1
ATOM 1450 N N . PHE A 1 174 ? 8.942 -12.525 1.087 1.00 97.62 174 PHE A N 1
ATOM 1451 C CA . PHE A 1 174 ? 10.038 -13.125 1.851 1.00 97.62 174 PHE A CA 1
ATOM 1452 C C . PHE A 1 174 ? 10.103 -12.555 3.269 1.00 97.62 174 PHE A C 1
ATOM 1454 O O . PHE A 1 174 ? 9.578 -11.478 3.548 1.00 97.62 174 PHE A O 1
ATOM 1461 N N . GLN A 1 175 ? 10.779 -13.259 4.174 1.00 97.06 175 GLN A N 1
ATOM 1462 C CA . GLN A 1 175 ? 10.989 -12.786 5.538 1.00 97.06 175 GLN A CA 1
ATOM 1463 C C . GLN A 1 175 ? 12.248 -11.912 5.622 1.00 97.06 175 GLN A C 1
ATOM 1465 O O . GLN A 1 175 ? 13.307 -12.255 5.095 1.00 97.06 175 GLN A O 1
ATOM 1470 N N . LYS A 1 176 ? 12.148 -10.771 6.306 1.00 92.06 176 LYS A N 1
ATOM 1471 C CA . LYS A 1 176 ? 13.259 -9.858 6.588 1.00 92.06 176 LYS A CA 1
ATOM 1472 C C . LYS A 1 176 ? 13.292 -9.554 8.085 1.00 92.06 176 LYS A C 1
ATOM 1474 O O . LYS A 1 176 ? 12.476 -8.786 8.598 1.00 92.06 176 LYS A O 1
ATOM 1479 N N . LYS A 1 177 ? 14.283 -10.109 8.791 1.00 93.62 177 LYS A N 1
ATOM 1480 C CA . LYS A 1 177 ? 14.327 -10.117 10.267 1.00 93.62 177 LYS A CA 1
ATOM 1481 C C . LYS A 1 177 ? 13.038 -10.755 10.813 1.00 93.62 177 LYS A C 1
ATOM 1483 O O . LYS A 1 177 ? 12.738 -11.884 10.456 1.00 93.62 177 LYS A O 1
ATOM 1488 N N . LYS A 1 178 ? 12.268 -10.035 11.633 1.00 95.75 178 LYS A N 1
ATOM 1489 C CA . 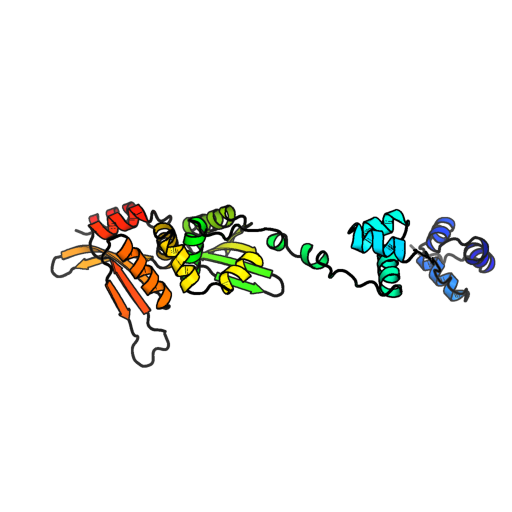LYS A 1 178 ? 10.992 -10.503 12.197 1.00 95.75 178 LYS A CA 1
ATOM 1490 C C . LYS A 1 178 ? 9.755 -10.169 11.353 1.00 95.75 178 LYS A C 1
ATOM 1492 O O . LYS A 1 178 ? 8.664 -10.552 11.745 1.00 95.75 178 LYS A O 1
ATOM 1497 N N . TYR A 1 179 ? 9.907 -9.445 10.243 1.00 96.94 179 TYR A N 1
ATOM 1498 C CA . TYR A 1 179 ? 8.786 -9.001 9.410 1.00 96.94 179 TYR A CA 1
ATOM 1499 C C . TYR A 1 179 ? 8.688 -9.835 8.135 1.00 96.94 179 TYR A C 1
ATOM 1501 O O . TYR A 1 179 ? 9.705 -10.193 7.536 1.00 96.94 179 TYR A O 1
ATOM 1509 N N . TRP A 1 180 ? 7.468 -10.092 7.693 1.00 98.00 180 TRP A N 1
ATOM 1510 C CA . TRP A 1 180 ? 7.162 -10.531 6.344 1.00 98.00 180 TRP A CA 1
ATOM 1511 C C . TRP A 1 180 ? 7.093 -9.324 5.422 1.00 98.00 180 TRP A C 1
ATOM 1513 O O . TRP A 1 180 ? 6.442 -8.323 5.723 1.00 98.00 180 TRP A O 1
ATOM 1523 N N . ARG A 1 181 ? 7.793 -9.425 4.296 1.00 98.25 181 ARG A N 1
ATOM 1524 C CA . ARG A 1 181 ? 7.833 -8.400 3.266 1.00 98.25 181 ARG A CA 1
ATOM 1525 C C . ARG A 1 181 ? 7.219 -8.929 1.991 1.00 98.25 181 ARG A C 1
ATOM 1527 O O . ARG A 1 181 ? 7.665 -9.958 1.492 1.00 98.25 181 ARG A O 1
ATOM 1534 N N . THR A 1 182 ? 6.317 -8.152 1.408 1.00 98.12 182 THR A N 1
ATOM 1535 C CA . THR A 1 182 ? 5.954 -8.274 -0.004 1.00 98.12 182 THR A CA 1
ATOM 1536 C C . THR A 1 182 ? 6.376 -7.012 -0.745 1.00 98.12 182 THR A C 1
ATOM 1538 O O . THR A 1 182 ? 6.307 -5.911 -0.197 1.00 98.12 182 THR A O 1
ATOM 1541 N N . ILE A 1 183 ? 6.903 -7.161 -1.958 1.00 97.38 183 ILE A N 1
ATOM 1542 C CA . ILE A 1 183 ? 7.406 -6.044 -2.762 1.00 97.38 183 ILE A CA 1
ATOM 1543 C C . ILE A 1 183 ? 7.261 -6.335 -4.255 1.00 97.38 183 ILE A C 1
ATOM 1545 O O . ILE A 1 183 ? 7.622 -7.418 -4.713 1.00 97.38 183 ILE A O 1
ATOM 1549 N N . ALA A 1 184 ? 6.798 -5.352 -5.025 1.00 95.62 184 ALA A N 1
ATOM 1550 C CA . ALA A 1 184 ? 6.805 -5.373 -6.486 1.00 95.62 184 ALA A CA 1
ATOM 1551 C C . ALA A 1 184 ? 7.542 -4.147 -7.042 1.00 95.62 184 ALA A C 1
ATOM 1553 O O . ALA A 1 184 ? 7.475 -3.059 -6.468 1.00 95.62 184 ALA A O 1
ATOM 1554 N N . SER A 1 185 ? 8.226 -4.317 -8.177 1.00 92.75 185 SER A N 1
ATOM 1555 C CA . SER A 1 185 ? 8.773 -3.203 -8.963 1.00 92.75 185 SER A CA 1
ATOM 1556 C C . SER A 1 185 ? 7.758 -2.805 -10.034 1.00 92.75 185 SER A C 1
ATOM 1558 O O . SER A 1 185 ? 7.347 -3.649 -10.830 1.00 92.75 185 SER A O 1
ATOM 1560 N N . SER A 1 186 ? 7.332 -1.542 -10.047 1.00 91.56 186 SER A N 1
ATOM 1561 C CA . SER A 1 186 ? 6.498 -0.975 -11.110 1.00 91.56 186 SER A CA 1
ATOM 1562 C C . SER A 1 186 ? 6.571 0.546 -11.121 1.00 91.56 186 SER A C 1
ATOM 1564 O O . SER A 1 186 ? 6.074 1.233 -10.226 1.00 91.56 186 SER A O 1
ATOM 1566 N N . LYS A 1 187 ? 7.160 1.094 -12.187 1.00 89.50 187 LYS A N 1
ATOM 1567 C CA . LYS A 1 187 ? 7.170 2.541 -12.429 1.00 89.50 187 LYS A CA 1
ATOM 1568 C C . LYS A 1 187 ? 5.785 3.082 -12.781 1.00 89.50 187 LYS A C 1
ATOM 1570 O O . LYS A 1 187 ? 5.478 4.210 -12.408 1.00 89.50 187 LYS A O 1
ATOM 1575 N N . LEU A 1 188 ? 4.967 2.294 -13.483 1.00 91.88 188 LEU A N 1
ATOM 1576 C CA . LEU A 1 188 ? 3.602 2.682 -13.843 1.00 91.88 188 LEU A CA 1
ATOM 1577 C C . LEU A 1 188 ? 2.735 2.845 -12.598 1.00 91.88 188 LEU A C 1
ATOM 1579 O O . LEU A 1 188 ? 2.171 3.917 -12.410 1.00 91.88 188 LEU A O 1
ATOM 1583 N N . PHE A 1 189 ? 2.714 1.836 -11.719 1.00 95.56 189 PHE A N 1
ATOM 1584 C CA . PHE A 1 189 ? 1.970 1.917 -10.463 1.00 95.56 189 PHE A CA 1
ATOM 1585 C C . PHE A 1 189 ? 2.467 3.084 -9.604 1.00 95.56 189 PHE A C 1
ATOM 1587 O O . PHE A 1 189 ? 1.667 3.891 -9.146 1.00 95.56 189 PHE A O 1
ATOM 1594 N N . TYR A 1 190 ? 3.789 3.207 -9.419 1.00 95.25 190 TYR A N 1
ATOM 1595 C CA . TYR A 1 190 ? 4.371 4.289 -8.623 1.00 95.25 190 TYR A CA 1
ATOM 1596 C C . TYR A 1 190 ? 3.937 5.667 -9.132 1.00 95.25 190 TYR A C 1
ATOM 1598 O O . TYR A 1 190 ? 3.493 6.497 -8.345 1.00 95.25 190 TYR A O 1
ATOM 1606 N N . ASN A 1 191 ? 4.052 5.915 -10.439 1.00 93.12 191 ASN A N 1
ATOM 1607 C CA . ASN A 1 191 ? 3.660 7.195 -11.019 1.00 93.12 191 ASN A CA 1
ATOM 1608 C C . ASN A 1 191 ? 2.151 7.434 -10.906 1.00 93.12 191 ASN A C 1
ATOM 1610 O O . ASN A 1 191 ? 1.749 8.552 -10.617 1.00 93.12 191 ASN A O 1
ATOM 1614 N N . TRP A 1 192 ? 1.331 6.407 -11.143 1.00 96.12 192 TRP A N 1
ATOM 1615 C CA . TRP A 1 192 ? -0.120 6.499 -11.000 1.00 96.12 192 TRP A CA 1
ATOM 1616 C C . TRP A 1 192 ? -0.504 6.885 -9.573 1.00 96.12 192 TRP A C 1
ATOM 1618 O O . TRP A 1 192 ? -1.124 7.924 -9.391 1.00 96.12 192 TRP A O 1
ATOM 1628 N N . PHE A 1 193 ? -0.051 6.125 -8.572 1.00 97.50 193 PHE A N 1
ATOM 1629 C CA . PHE A 1 193 ? -0.397 6.366 -7.172 1.00 97.50 193 PHE A CA 1
ATOM 1630 C C . PHE A 1 193 ? 0.065 7.746 -6.690 1.00 97.50 193 PHE A C 1
ATOM 1632 O O . PHE A 1 193 ? -0.713 8.473 -6.087 1.00 97.50 193 PHE A O 1
ATOM 1639 N N . ASN A 1 194 ? 1.304 8.146 -7.004 1.00 94.44 194 ASN A N 1
ATOM 1640 C CA . ASN A 1 194 ? 1.836 9.447 -6.575 1.00 94.44 194 ASN A CA 1
ATOM 1641 C C . ASN A 1 194 ? 1.201 10.648 -7.300 1.00 94.44 194 ASN A C 1
ATOM 1643 O O . ASN A 1 194 ? 1.416 11.780 -6.879 1.00 94.44 194 ASN A O 1
ATOM 1647 N N . ASN A 1 195 ? 0.443 10.418 -8.376 1.00 95.94 195 ASN A N 1
ATOM 1648 C CA . ASN A 1 195 ? -0.324 11.456 -9.063 1.00 95.94 195 ASN A CA 1
ATOM 1649 C C . ASN A 1 195 ? -1.799 11.496 -8.627 1.00 95.94 195 ASN A C 1
ATOM 1651 O O . ASN A 1 195 ? -2.515 12.388 -9.077 1.00 95.94 195 ASN A O 1
ATOM 1655 N N . LEU A 1 196 ? -2.266 10.554 -7.797 1.00 96.12 196 LEU A N 1
ATOM 1656 C CA . LEU A 1 196 ? -3.629 10.585 -7.273 1.00 96.12 196 LEU A CA 1
ATOM 1657 C C . LEU A 1 196 ? -3.775 11.703 -6.244 1.00 96.12 196 LEU A C 1
ATOM 1659 O O . LEU A 1 196 ? -2.954 11.857 -5.338 1.00 96.12 196 LEU A O 1
ATOM 1663 N N . THR A 1 197 ? -4.871 12.442 -6.348 1.00 96.38 197 THR A N 1
ATOM 1664 C CA . THR A 1 197 ? -5.327 13.314 -5.270 1.00 96.38 197 THR A CA 1
ATOM 1665 C C . THR A 1 197 ? -6.122 12.511 -4.242 1.00 96.38 197 THR A C 1
ATOM 1667 O O . THR A 1 197 ? -6.611 11.411 -4.515 1.00 96.38 197 THR A O 1
ATOM 1670 N N . ILE A 1 198 ? -6.316 13.085 -3.053 1.00 94.38 198 ILE A N 1
ATOM 1671 C CA . ILE A 1 198 ? -7.209 12.494 -2.049 1.00 94.38 198 ILE A CA 1
ATOM 1672 C C . ILE A 1 198 ? -8.633 12.296 -2.589 1.00 94.38 198 ILE A C 1
ATOM 1674 O O . ILE A 1 198 ? -9.299 11.331 -2.230 1.00 94.38 198 ILE A O 1
ATOM 1678 N N . GLU A 1 199 ? -9.082 13.170 -3.489 1.00 96.81 199 GLU A N 1
ATOM 1679 C CA . GLU A 1 199 ? -10.403 13.092 -4.104 1.00 96.81 199 GLU A CA 1
ATOM 1680 C C . GLU A 1 199 ? -10.508 11.922 -5.093 1.00 96.81 199 GLU A C 1
ATOM 1682 O O . GLU A 1 199 ? -11.539 11.254 -5.156 1.00 96.81 199 GLU A O 1
ATOM 1687 N N . ASP A 1 200 ? -9.430 11.613 -5.818 1.00 97.50 200 ASP A N 1
ATOM 1688 C CA . ASP A 1 200 ? -9.381 10.434 -6.689 1.00 97.50 200 ASP A CA 1
ATOM 1689 C C . ASP A 1 200 ? -9.443 9.142 -5.869 1.00 97.50 200 ASP A C 1
ATOM 1691 O O . ASP A 1 200 ? -10.197 8.226 -6.202 1.00 97.50 200 ASP A O 1
ATOM 1695 N N . ILE A 1 201 ? -8.704 9.092 -4.753 1.00 98.25 201 ILE A N 1
ATOM 1696 C CA . ILE A 1 201 ? -8.755 7.965 -3.812 1.00 98.25 201 ILE A CA 1
ATOM 1697 C C . ILE A 1 201 ? -10.159 7.835 -3.217 1.00 98.25 201 ILE A C 1
ATOM 1699 O O . ILE A 1 201 ? -10.705 6.733 -3.172 1.00 98.25 201 ILE A O 1
ATOM 1703 N N . ARG A 1 202 ? -10.767 8.954 -2.805 1.00 98.38 202 ARG A N 1
ATOM 1704 C CA . ARG A 1 202 ? -12.118 8.991 -2.236 1.00 98.38 202 ARG A CA 1
ATOM 1705 C C . ARG A 1 202 ? -13.157 8.415 -3.193 1.00 98.38 202 ARG A C 1
ATOM 1707 O O . ARG A 1 202 ? -13.987 7.629 -2.750 1.00 98.38 202 ARG A O 1
ATOM 1714 N N . LYS A 1 203 ? -13.109 8.759 -4.484 1.00 98.12 203 LYS A N 1
ATOM 1715 C CA . LYS A 1 203 ? -14.032 8.214 -5.498 1.00 98.12 203 LYS A CA 1
ATOM 1716 C C . LYS A 1 203 ? -13.935 6.692 -5.592 1.00 98.12 203 LYS A C 1
ATOM 1718 O O . LYS A 1 203 ? -14.943 6.014 -5.447 1.00 98.12 203 LYS A O 1
ATOM 1723 N N . ILE A 1 204 ? -12.720 6.158 -5.730 1.00 98.31 204 ILE A N 1
ATOM 1724 C CA . ILE A 1 204 ? -12.495 4.704 -5.800 1.00 98.31 204 ILE A CA 1
ATOM 1725 C C . ILE A 1 204 ? -12.964 4.014 -4.511 1.00 98.31 204 ILE A C 1
ATOM 1727 O O . ILE A 1 204 ? -13.579 2.948 -4.554 1.00 98.31 204 ILE A O 1
ATOM 1731 N N . ALA A 1 205 ? -12.684 4.623 -3.358 1.00 98.38 205 ALA A N 1
ATOM 1732 C CA . ALA A 1 205 ? -13.093 4.088 -2.068 1.00 98.38 205 ALA A CA 1
ATOM 1733 C C . ALA A 1 205 ? -14.621 4.077 -1.906 1.00 98.38 205 ALA A C 1
ATOM 1735 O O . ALA A 1 205 ? -15.153 3.130 -1.343 1.00 98.38 205 ALA A O 1
ATOM 1736 N N . LEU A 1 206 ? -15.335 5.081 -2.423 1.00 97.94 206 LEU A N 1
ATOM 1737 C CA . LEU A 1 206 ? -16.801 5.122 -2.407 1.00 97.94 206 LEU A CA 1
ATOM 1738 C 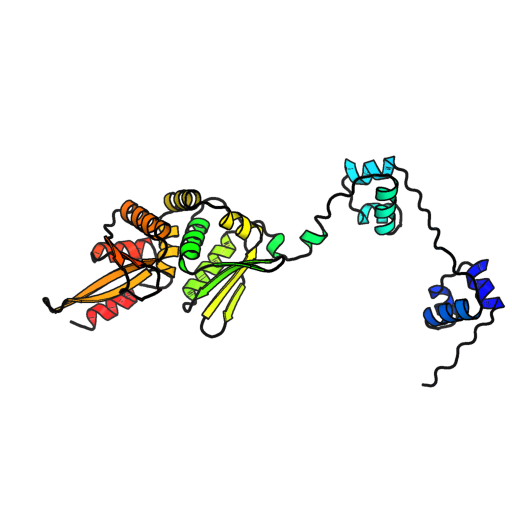C . LEU A 1 206 ? -17.438 4.096 -3.352 1.00 97.94 206 LEU A C 1
ATOM 1740 O O . LEU A 1 206 ? -18.481 3.549 -3.005 1.00 97.94 206 LEU A O 1
ATOM 1744 N N . ASP A 1 207 ? -16.810 3.799 -4.493 1.00 97.81 207 ASP A N 1
ATOM 1745 C CA . ASP A 1 207 ? -17.272 2.743 -5.407 1.00 97.81 207 ASP A CA 1
ATOM 1746 C C . ASP A 1 207 ? -17.127 1.345 -4.774 1.00 97.81 207 ASP A C 1
ATOM 1748 O O . ASP A 1 207 ? -17.948 0.453 -4.995 1.00 97.81 207 ASP A O 1
ATOM 1752 N N . TYR A 1 208 ? -16.076 1.147 -3.968 1.00 98.19 208 TYR A N 1
ATOM 1753 C CA . TYR A 1 208 ? -15.722 -0.146 -3.372 1.00 98.19 208 TYR A CA 1
ATOM 1754 C C . TYR A 1 208 ? -15.375 -0.024 -1.871 1.00 98.19 208 TYR A C 1
ATOM 1756 O O . TYR A 1 208 ? -14.245 -0.344 -1.473 1.00 98.19 208 TYR A O 1
ATOM 1764 N N . PRO A 1 209 ? -16.331 0.387 -1.012 1.00 98.12 209 PRO A N 1
ATOM 1765 C CA . PRO A 1 209 ? -16.075 0.798 0.375 1.00 98.12 209 PRO A CA 1
ATOM 1766 C C . PRO A 1 209 ? -15.571 -0.339 1.255 1.00 98.12 209 PRO A C 1
ATOM 1768 O O . PRO A 1 209 ? -14.635 -0.162 2.032 1.00 98.12 209 PRO A O 1
ATOM 1771 N N . ILE A 1 210 ? -16.145 -1.533 1.102 1.00 97.75 210 ILE A N 1
ATOM 1772 C CA . ILE A 1 210 ? -15.794 -2.709 1.909 1.00 97.75 210 ILE A CA 1
ATOM 1773 C C . ILE A 1 210 ? -14.317 -3.079 1.722 1.00 97.75 210 ILE A C 1
ATOM 1775 O O . ILE A 1 210 ? -13.623 -3.385 2.689 1.00 97.75 210 ILE A O 1
ATOM 1779 N N . TYR A 1 211 ? -13.812 -3.002 0.489 1.00 98.19 211 TYR A N 1
ATOM 1780 C CA . TYR A 1 211 ? -12.435 -3.370 0.162 1.00 98.19 211 TYR A CA 1
ATOM 1781 C C . TYR A 1 211 ? -11.431 -2.336 0.671 1.00 98.19 211 TYR A C 1
ATOM 1783 O O . TYR A 1 211 ? -10.407 -2.717 1.239 1.00 98.19 211 TYR A O 1
ATOM 1791 N N . PHE A 1 212 ? -11.754 -1.045 0.554 1.00 98.44 212 PHE A N 1
ATOM 1792 C CA . PHE A 1 212 ? -10.955 0.023 1.153 1.00 98.44 212 PHE A CA 1
ATOM 1793 C C . PHE A 1 212 ? -10.862 -0.141 2.674 1.00 98.44 212 PHE A C 1
ATOM 1795 O O . PHE A 1 212 ? -9.768 -0.154 3.243 1.00 98.44 212 PHE A O 1
ATOM 1802 N N . LEU A 1 213 ? -12.012 -0.334 3.330 1.00 97.75 213 LEU A N 1
ATOM 1803 C CA . LEU A 1 213 ? -12.097 -0.529 4.777 1.00 97.75 213 LEU A CA 1
ATOM 1804 C C . LEU A 1 213 ? -11.371 -1.792 5.235 1.00 97.75 213 LEU A C 1
ATOM 1806 O O . LEU A 1 213 ? -10.768 -1.777 6.304 1.00 97.75 213 LEU A O 1
ATOM 1810 N N . LYS A 1 214 ? -11.359 -2.853 4.422 1.00 96.69 214 LYS A N 1
ATOM 1811 C CA . LYS A 1 214 ? -10.537 -4.040 4.673 1.00 96.69 214 LYS A CA 1
ATOM 1812 C C . LYS A 1 214 ? -9.050 -3.716 4.708 1.00 96.69 214 LYS A C 1
ATOM 1814 O O . LYS A 1 214 ? -8.384 -4.123 5.657 1.00 96.69 214 LYS A O 1
ATOM 1819 N N . GLY A 1 215 ? -8.548 -2.963 3.730 1.00 97.25 215 GLY A N 1
ATOM 1820 C CA . GLY A 1 215 ? -7.146 -2.542 3.702 1.00 97.25 215 GLY A CA 1
ATOM 1821 C C . GLY A 1 215 ? -6.771 -1.699 4.923 1.00 97.25 215 GLY A C 1
ATOM 1822 O O . GLY A 1 215 ? -5.804 -2.010 5.614 1.00 97.25 215 GLY A O 1
ATOM 1823 N N . ILE A 1 216 ? -7.594 -0.696 5.248 1.00 96.62 216 ILE A N 1
ATOM 1824 C CA . ILE A 1 216 ? -7.389 0.167 6.423 1.00 96.62 216 ILE A CA 1
ATOM 1825 C C . ILE A 1 216 ? -7.459 -0.625 7.730 1.00 96.62 216 ILE A C 1
ATOM 1827 O O . ILE A 1 216 ? -6.617 -0.443 8.601 1.00 96.62 216 ILE A O 1
ATOM 1831 N N . HIS A 1 217 ? -8.448 -1.503 7.895 1.00 94.81 217 HIS A N 1
ATOM 1832 C CA . HIS A 1 217 ? -8.608 -2.287 9.118 1.00 94.81 217 HIS A CA 1
ATOM 1833 C C . HIS A 1 217 ? -7.439 -3.255 9.343 1.00 94.81 217 HIS A C 1
ATOM 1835 O O . HIS A 1 217 ? -7.031 -3.474 10.483 1.00 94.81 217 HIS A O 1
ATOM 1841 N N . GLU A 1 218 ? -6.892 -3.837 8.275 1.00 93.94 218 GLU A N 1
ATOM 1842 C CA . GLU A 1 218 ? -5.730 -4.722 8.375 1.00 93.94 218 GLU A CA 1
ATOM 1843 C C . GLU A 1 218 ? -4.450 -3.974 8.762 1.00 93.94 218 GLU A C 1
ATOM 1845 O O . GLU A 1 218 ? -3.665 -4.528 9.533 1.00 93.94 218 GLU A O 1
ATOM 1850 N N . SER A 1 219 ? -4.283 -2.728 8.304 1.00 95.31 219 SER A N 1
ATOM 1851 C CA . SER A 1 219 ? -3.156 -1.869 8.689 1.00 95.31 219 SER A CA 1
ATOM 1852 C C . SER A 1 219 ? -3.318 -1.231 10.073 1.00 95.31 219 SER A C 1
ATOM 1854 O O . SER A 1 219 ? -2.505 -1.429 10.969 1.00 95.31 219 SER A O 1
ATOM 1856 N N . GLU A 1 220 ? -4.401 -0.485 10.275 1.00 94.56 220 GLU A N 1
ATOM 1857 C CA . GLU A 1 220 ? -4.559 0.455 11.395 1.00 94.56 220 GLU A CA 1
ATOM 1858 C C . GLU A 1 220 ? -5.622 0.018 12.415 1.00 94.56 220 GLU A C 1
ATOM 1860 O O . GLU A 1 220 ? -5.785 0.625 13.479 1.00 94.56 220 GLU A O 1
ATOM 1865 N N . GLY A 1 221 ? -6.396 -1.021 12.093 1.00 92.38 221 GLY A N 1
ATOM 1866 C CA . GLY A 1 221 ? -7.466 -1.515 12.949 1.00 92.38 221 GLY A CA 1
ATOM 1867 C C . GLY A 1 221 ? -6.928 -2.258 14.165 1.00 92.38 221 GLY A C 1
ATOM 1868 O O . GLY A 1 221 ? -6.002 -3.059 14.081 1.00 92.38 221 GLY A O 1
ATOM 1869 N N . CYS A 1 222 ? -7.546 -2.061 15.319 1.00 90.19 222 CYS A N 1
ATOM 1870 C CA . CYS A 1 222 ? -7.243 -2.734 16.569 1.00 90.19 222 CYS A CA 1
ATOM 1871 C C . CYS A 1 222 ? -8.548 -3.160 17.237 1.00 90.19 222 CYS A C 1
ATOM 1873 O O . CYS A 1 222 ? -9.377 -2.328 17.601 1.00 90.19 222 CYS A O 1
ATOM 1875 N N . LEU A 1 223 ? -8.723 -4.468 17.404 1.00 89.44 223 LEU A N 1
ATOM 1876 C CA . LEU A 1 223 ? -9.800 -5.028 18.205 1.00 89.44 223 LEU A CA 1
ATOM 1877 C C . LEU A 1 223 ? -9.255 -5.242 19.618 1.00 89.44 223 LEU A C 1
ATOM 1879 O O . LEU A 1 223 ? -8.253 -5.935 19.790 1.00 89.44 223 LEU A O 1
ATOM 1883 N N . SER A 1 224 ? -9.889 -4.634 20.616 1.00 86.31 224 SER A N 1
ATOM 1884 C CA . SER A 1 224 ? -9.474 -4.705 22.019 1.00 86.31 224 SER A CA 1
ATOM 1885 C C . SER A 1 224 ? -10.639 -5.123 22.907 1.00 86.31 224 SER A C 1
ATOM 1887 O O . SER A 1 224 ? -11.799 -4.864 22.587 1.00 86.31 224 SER A O 1
ATOM 1889 N N . ILE A 1 225 ? -10.324 -5.757 24.036 1.00 87.25 225 ILE A N 1
ATOM 1890 C CA . ILE A 1 225 ? -11.278 -6.019 25.114 1.00 87.25 225 ILE A CA 1
ATOM 1891 C C . ILE A 1 225 ? -11.059 -4.943 26.172 1.00 87.25 225 ILE A C 1
ATOM 1893 O O . ILE A 1 225 ? -9.952 -4.792 26.686 1.00 87.25 225 ILE A O 1
ATOM 1897 N N . ASN A 1 226 ? -12.114 -4.207 26.493 1.00 87.06 226 ASN A N 1
ATOM 1898 C CA . ASN A 1 226 ? -12.131 -3.266 27.600 1.00 87.06 226 ASN A CA 1
ATOM 1899 C C . ASN A 1 226 ? -12.920 -3.860 28.764 1.00 87.06 226 ASN A C 1
ATOM 1901 O O . ASN A 1 226 ? -13.885 -4.591 28.555 1.00 87.06 226 ASN A O 1
ATOM 1905 N N . HIS A 1 227 ? -12.531 -3.500 29.987 1.00 86.94 227 HIS A N 1
ATOM 1906 C CA . HIS A 1 227 ? -13.244 -3.873 31.205 1.00 86.94 227 HIS A CA 1
ATOM 1907 C C . HIS A 1 227 ? -13.870 -2.636 31.841 1.00 86.94 227 HIS A C 1
ATOM 1909 O O . HIS A 1 227 ? -13.209 -1.622 32.077 1.00 86.94 227 HIS A O 1
ATOM 1915 N N . ASP A 1 228 ? -15.169 -2.716 32.082 1.00 85.31 228 ASP A N 1
ATOM 1916 C CA . ASP A 1 228 ? -15.935 -1.723 32.808 1.00 85.31 228 ASP A CA 1
ATOM 1917 C C . ASP A 1 228 ? -15.954 -2.098 34.290 1.00 85.31 228 ASP A C 1
ATOM 1919 O O . ASP A 1 228 ? -16.726 -2.958 34.720 1.00 85.31 228 ASP A O 1
ATOM 1923 N N . LYS A 1 229 ? -15.107 -1.431 35.079 1.00 88.38 229 LYS A N 1
ATOM 1924 C CA . LYS A 1 229 ? -14.984 -1.685 36.521 1.00 88.38 229 LYS A CA 1
ATOM 1925 C C . LYS A 1 229 ? -16.283 -1.439 37.285 1.00 88.38 229 LYS A C 1
ATOM 1927 O O . LYS A 1 229 ? -16.502 -2.073 38.308 1.00 88.38 229 LYS A O 1
ATOM 1932 N N . ARG A 1 230 ? -17.135 -0.519 36.812 1.00 89.25 230 ARG A N 1
ATOM 1933 C CA . ARG A 1 230 ? -18.373 -0.150 37.511 1.00 89.25 230 ARG A CA 1
ATOM 1934 C C . ARG A 1 230 ? -19.415 -1.259 37.431 1.00 89.25 230 ARG A C 1
ATOM 1936 O O . ARG A 1 230 ? -20.142 -1.475 38.391 1.00 89.25 230 ARG A O 1
ATOM 1943 N N . TYR A 1 231 ? -19.484 -1.932 36.287 1.00 87.12 231 TYR A N 1
ATOM 1944 C CA . TYR A 1 231 ? -20.463 -2.989 36.026 1.00 87.12 231 TYR A CA 1
ATOM 1945 C C . TYR A 1 231 ? -19.831 -4.386 35.992 1.00 87.12 231 TYR A C 1
ATOM 1947 O O . TYR A 1 231 ? -20.502 -5.330 35.593 1.00 87.12 231 TYR A O 1
ATOM 1955 N N . ASN A 1 232 ? -18.549 -4.491 36.363 1.00 87.50 232 ASN A N 1
ATOM 1956 C CA . ASN A 1 232 ? -17.716 -5.688 36.267 1.00 87.50 232 ASN A CA 1
ATOM 1957 C C . ASN A 1 232 ? -17.961 -6.487 34.976 1.00 87.50 232 ASN A C 1
ATOM 1959 O O . ASN A 1 232 ? -18.329 -7.653 35.024 1.00 87.50 232 ASN A O 1
ATOM 1963 N N . ARG A 1 233 ? -17.820 -5.837 33.815 1.00 85.88 233 ARG A N 1
ATOM 1964 C CA . ARG A 1 233 ? -18.098 -6.470 32.515 1.00 85.88 233 ARG A CA 1
ATOM 1965 C C . ARG A 1 233 ? -17.010 -6.192 31.495 1.00 85.88 233 ARG A C 1
ATOM 1967 O O . ARG A 1 233 ? -16.513 -5.069 31.394 1.00 85.88 233 ARG A O 1
ATOM 1974 N N . SER A 1 234 ? -16.713 -7.193 30.679 1.00 86.88 234 SER A N 1
ATOM 1975 C CA . SER A 1 234 ? -15.823 -7.069 29.527 1.00 86.88 234 SER A CA 1
ATOM 1976 C C . SER A 1 234 ? -16.623 -6.811 28.247 1.00 86.88 234 SER A C 1
ATOM 1978 O O . SER A 1 234 ? -17.697 -7.376 28.054 1.00 86.88 234 SER A O 1
ATOM 1980 N N . TYR A 1 235 ? -16.117 -5.959 27.359 1.00 86.81 235 TYR A N 1
ATOM 1981 C CA . TYR A 1 235 ? -16.749 -5.659 26.071 1.00 86.81 235 TYR A CA 1
ATOM 1982 C C . TYR A 1 235 ? -15.705 -5.378 24.990 1.00 86.81 235 TYR A C 1
ATOM 1984 O O . TYR A 1 235 ? -14.584 -4.957 25.284 1.00 86.81 235 TYR A O 1
ATOM 1992 N N . LEU A 1 236 ? -16.065 -5.606 23.725 1.00 89.69 236 LEU A N 1
ATOM 1993 C CA . LEU A 1 236 ? -15.191 -5.300 22.595 1.00 89.69 236 LEU A CA 1
ATOM 1994 C C . LEU A 1 236 ? -15.220 -3.817 22.254 1.00 89.69 236 LEU A C 1
ATOM 1996 O O . LEU A 1 236 ? -16.266 -3.172 22.289 1.00 89.69 236 LEU A O 1
ATOM 2000 N N . ILE A 1 237 ? -14.079 -3.305 21.824 1.00 91.44 237 ILE A N 1
ATOM 2001 C CA . ILE A 1 237 ? -13.987 -2.042 21.110 1.00 91.44 237 ILE A CA 1
ATOM 2002 C C . ILE A 1 237 ? -13.132 -2.252 19.868 1.00 91.44 237 ILE A C 1
ATOM 2004 O O . ILE A 1 237 ? -12.051 -2.841 19.937 1.00 91.44 237 ILE A O 1
ATOM 2008 N N . LEU A 1 238 ? -13.632 -1.785 18.729 1.00 92.81 238 LEU A N 1
ATOM 2009 C CA . LEU A 1 238 ? -12.841 -1.679 17.516 1.00 92.81 238 LEU A CA 1
ATOM 2010 C C . LEU A 1 238 ? -12.349 -0.238 17.386 1.00 92.81 238 LEU A C 1
ATOM 2012 O O . LEU A 1 238 ? -13.131 0.708 17.472 1.00 92.81 238 LEU A O 1
ATOM 2016 N N . ILE A 1 239 ? -11.046 -0.091 17.191 1.00 94.69 239 ILE A N 1
ATOM 2017 C CA . ILE A 1 239 ? -10.349 1.188 17.136 1.00 94.69 239 ILE A CA 1
ATOM 2018 C C . ILE A 1 239 ? -9.578 1.240 15.822 1.00 94.69 239 ILE A C 1
ATOM 2020 O O . ILE A 1 239 ? -8.848 0.307 15.516 1.00 94.69 239 ILE A O 1
ATOM 2024 N N . ILE A 1 240 ? -9.703 2.322 15.064 1.00 95.44 240 ILE A N 1
ATOM 2025 C CA . ILE A 1 240 ? -8.827 2.632 13.929 1.00 95.44 240 ILE A CA 1
ATOM 2026 C C . ILE A 1 240 ? -8.123 3.943 14.259 1.00 95.44 240 ILE A C 1
ATOM 2028 O O . ILE A 1 240 ? -8.771 4.910 14.671 1.00 95.44 240 ILE A O 1
ATOM 2032 N N . VAL A 1 241 ? -6.802 3.976 14.117 1.00 94.56 241 VAL A N 1
ATOM 2033 C CA . VAL A 1 241 ? -5.992 5.164 14.408 1.00 94.56 241 VAL A CA 1
ATOM 2034 C C . VAL A 1 241 ? -5.316 5.681 13.146 1.00 94.56 241 VAL A C 1
ATOM 2036 O O . VAL A 1 241 ? -4.991 4.917 12.253 1.00 94.56 241 VAL A O 1
ATOM 2039 N N . SER A 1 242 ? -5.115 6.992 13.046 1.00 94.44 242 SER A N 1
ATOM 2040 C CA . SER A 1 242 ? -4.266 7.565 11.999 1.00 94.44 242 SER A CA 1
ATOM 2041 C C . SER A 1 242 ? -3.750 8.939 12.412 1.00 94.44 242 SER A C 1
ATOM 2043 O O . SER A 1 242 ? -4.416 9.678 13.138 1.00 94.44 242 SER A O 1
ATOM 2045 N N . CYS A 1 243 ? -2.557 9.299 11.943 1.00 92.69 243 CYS A N 1
ATOM 2046 C CA . CYS A 1 243 ? -2.049 10.671 12.045 1.00 92.69 243 CYS A CA 1
ATOM 2047 C C . CYS A 1 243 ? -2.535 11.564 10.889 1.00 92.69 243 CYS A C 1
ATOM 2049 O O . CYS A 1 243 ? -2.336 12.776 10.940 1.00 92.69 243 CYS A O 1
ATOM 2051 N N . GLU A 1 244 ? -3.154 10.983 9.857 1.00 93.25 244 GLU A N 1
ATOM 2052 C CA . GLU A 1 244 ? -3.577 11.686 8.648 1.00 93.25 244 GLU A CA 1
ATOM 2053 C C . GLU A 1 244 ? -5.094 11.917 8.677 1.00 93.25 244 GLU A C 1
ATOM 2055 O O . GLU A 1 244 ? -5.899 10.985 8.596 1.00 93.25 244 GLU A O 1
ATOM 2060 N N . GLU A 1 245 ? -5.492 13.184 8.806 1.00 94.62 245 GLU A N 1
ATOM 2061 C CA . GLU A 1 245 ? -6.896 13.584 8.970 1.00 94.62 245 GLU A CA 1
ATOM 2062 C C . GLU A 1 245 ? -7.768 13.150 7.788 1.00 94.62 245 GLU A C 1
ATOM 2064 O O . GLU A 1 245 ? -8.843 12.590 7.975 1.00 94.62 245 GLU A O 1
ATOM 2069 N N . ASN A 1 246 ? -7.290 13.327 6.558 1.00 95.50 246 ASN A N 1
ATOM 2070 C CA . ASN A 1 246 ? -8.059 12.953 5.373 1.00 95.50 246 ASN A CA 1
ATOM 2071 C C . ASN A 1 246 ? -8.366 11.449 5.325 1.00 95.50 246 ASN A C 1
ATOM 2073 O O . ASN A 1 246 ? -9.486 11.055 4.999 1.00 95.50 246 ASN A O 1
ATOM 2077 N N . THR A 1 247 ? -7.396 10.609 5.694 1.00 96.06 247 THR A N 1
ATOM 2078 C CA . THR A 1 247 ? -7.565 9.152 5.731 1.00 96.06 247 THR A CA 1
ATOM 2079 C C . THR A 1 247 ? -8.606 8.748 6.771 1.00 96.06 247 THR A C 1
ATOM 2081 O O . THR A 1 247 ? -9.491 7.939 6.478 1.00 96.06 247 THR A O 1
ATOM 2084 N N . ILE A 1 248 ? -8.546 9.319 7.981 1.00 97.44 248 ILE A N 1
ATOM 2085 C CA . ILE A 1 248 ? -9.474 8.940 9.054 1.00 97.44 248 ILE A CA 1
ATOM 2086 C C . ILE A 1 248 ? -10.890 9.481 8.822 1.00 97.44 248 ILE A C 1
ATOM 2088 O O . ILE A 1 248 ? -11.859 8.797 9.147 1.00 97.44 248 ILE A O 1
ATOM 2092 N N . GLN A 1 249 ? -11.026 10.656 8.198 1.00 97.75 249 GLN A N 1
ATOM 2093 C CA . GLN A 1 249 ? -12.318 11.230 7.820 1.00 97.75 249 GLN A CA 1
ATOM 2094 C C . GLN A 1 249 ? -12.966 10.424 6.692 1.00 97.75 249 GLN A C 1
ATOM 2096 O O . GLN A 1 249 ? -14.147 10.097 6.781 1.00 97.75 249 GLN A O 1
ATOM 2101 N N . LEU A 1 250 ? -12.191 10.018 5.679 1.00 98.25 250 LEU A N 1
ATOM 2102 C CA . LEU A 1 250 ? -12.670 9.105 4.641 1.00 98.25 250 LEU A CA 1
ATOM 2103 C C . LEU A 1 250 ? -13.108 7.766 5.246 1.00 98.25 250 LEU A C 1
ATOM 2105 O O . LEU A 1 250 ? -14.202 7.286 4.972 1.00 98.25 250 LEU A O 1
ATOM 2109 N N . THR A 1 251 ? -12.292 7.192 6.132 1.00 98.06 251 THR A N 1
ATOM 2110 C CA . THR A 1 251 ? -12.632 5.945 6.834 1.00 98.06 251 THR A CA 1
ATOM 2111 C C . THR A 1 251 ? -13.943 6.088 7.610 1.00 98.06 251 THR A C 1
ATOM 2113 O O . THR A 1 251 ? -14.822 5.237 7.488 1.00 98.06 251 THR A O 1
ATOM 2116 N N . LYS A 1 252 ? -14.118 7.188 8.357 1.00 98.25 252 LYS A N 1
ATOM 2117 C CA . LYS A 1 252 ? -15.367 7.508 9.061 1.00 98.25 252 LYS A CA 1
ATOM 2118 C C . LYS A 1 252 ? -16.550 7.576 8.097 1.00 98.25 252 LYS A C 1
ATOM 2120 O O . LYS A 1 252 ? -17.546 6.906 8.343 1.00 98.25 252 LYS A O 1
ATOM 2125 N N . GLN A 1 253 ? -16.422 8.330 7.005 1.00 98.44 253 GLN A N 1
ATOM 2126 C CA . GLN A 1 253 ? -17.472 8.490 6.001 1.00 98.44 253 GLN A CA 1
ATOM 2127 C C . GLN A 1 253 ? -17.921 7.142 5.425 1.00 98.44 253 GLN A C 1
ATOM 2129 O O . GLN A 1 253 ? -19.117 6.901 5.294 1.00 98.44 253 GLN A O 1
ATOM 2134 N N . LEU A 1 254 ? -16.980 6.258 5.086 1.00 98.38 254 LEU A N 1
ATOM 2135 C CA . LEU A 1 254 ? -17.299 4.945 4.521 1.00 98.38 254 LEU A CA 1
ATOM 2136 C C . LEU A 1 254 ? -17.990 4.046 5.551 1.00 98.38 254 LEU A C 1
ATOM 2138 O O . LEU A 1 254 ? -18.952 3.364 5.216 1.00 98.38 254 LEU A O 1
ATOM 2142 N N . ILE A 1 255 ? -17.537 4.067 6.808 1.00 97.75 255 ILE A N 1
ATOM 2143 C CA . ILE A 1 255 ? -18.164 3.307 7.898 1.00 97.75 255 ILE A CA 1
ATOM 2144 C C . ILE A 1 255 ? -19.594 3.809 8.158 1.00 97.75 255 ILE A C 1
ATOM 2146 O O . ILE A 1 255 ? -20.510 2.997 8.274 1.00 97.75 255 ILE A O 1
ATOM 2150 N N . GLU A 1 256 ? -19.805 5.127 8.189 1.00 98.00 256 GLU A N 1
ATOM 2151 C CA . GLU A 1 256 ? -21.138 5.737 8.312 1.00 98.00 256 GLU A CA 1
ATOM 2152 C C . GLU A 1 256 ? -22.031 5.414 7.106 1.00 98.00 256 GLU A C 1
ATOM 2154 O O . GLU A 1 256 ? -23.203 5.091 7.277 1.00 98.00 256 GLU A O 1
ATOM 2159 N N . GLY A 1 257 ? -21.470 5.414 5.894 1.00 97.56 257 GLY A N 1
ATOM 2160 C CA . GLY A 1 257 ? -22.176 5.030 4.668 1.00 97.56 257 GLY A CA 1
ATOM 2161 C C . GLY A 1 257 ? -22.635 3.568 4.646 1.00 97.56 257 GLY A C 1
ATOM 2162 O O . GLY A 1 257 ? -23.601 3.245 3.961 1.00 97.56 257 GLY A O 1
ATOM 2163 N N . LEU A 1 258 ? -21.993 2.693 5.427 1.00 96.62 258 LEU A N 1
ATOM 2164 C CA . LEU A 1 258 ? -22.429 1.310 5.652 1.00 96.62 258 LEU A CA 1
ATOM 2165 C C . LEU A 1 258 ? -23.457 1.171 6.795 1.00 96.62 258 LEU A C 1
ATOM 2167 O O . LEU A 1 258 ? -23.858 0.055 7.116 1.00 96.62 258 LEU A O 1
ATOM 2171 N N . GLY A 1 259 ? -23.890 2.277 7.411 1.00 96.69 259 GLY A N 1
ATOM 2172 C CA . GLY A 1 259 ? -24.901 2.295 8.476 1.00 96.69 259 GLY A CA 1
ATOM 2173 C C . GLY A 1 259 ? -24.354 2.100 9.894 1.00 96.69 259 GLY A C 1
ATOM 2174 O O . GLY A 1 259 ? -25.130 1.885 10.828 1.00 96.69 259 GLY A O 1
ATOM 2175 N N . PHE A 1 260 ? -23.035 2.164 10.082 1.00 96.81 260 PHE A N 1
ATOM 2176 C CA . PHE A 1 260 ? -22.402 2.083 11.400 1.00 96.81 260 PHE A CA 1
ATOM 2177 C C . PHE A 1 260 ? -22.217 3.466 12.030 1.00 96.81 260 PHE A C 1
ATOM 2179 O O . PHE A 1 260 ? -22.197 4.482 11.341 1.00 96.81 260 PHE A O 1
ATOM 2186 N N . HIS A 1 261 ? -22.027 3.514 13.351 1.00 96.62 261 HIS A N 1
ATOM 2187 C CA . HIS A 1 261 ? -22.007 4.777 14.098 1.00 96.62 261 HIS A CA 1
ATOM 2188 C C . HIS A 1 261 ? -20.685 4.979 14.855 1.00 96.62 261 HIS A C 1
ATOM 2190 O O . HIS A 1 261 ? -20.653 4.908 16.093 1.00 96.62 261 HIS A O 1
ATOM 2196 N N . PRO A 1 262 ? -19.567 5.210 14.145 1.00 96.81 262 PRO A N 1
ATOM 2197 C CA . PRO A 1 262 ? -18.271 5.372 14.773 1.00 96.81 262 PRO A CA 1
ATOM 2198 C C . PRO A 1 262 ? -18.138 6.750 15.439 1.00 96.81 262 PRO A C 1
ATOM 2200 O O . PRO A 1 262 ? -18.700 7.751 14.999 1.00 96.81 262 PRO A O 1
ATOM 2203 N N . ARG A 1 263 ? -17.331 6.828 16.499 1.00 97.06 263 ARG A N 1
ATOM 2204 C CA . ARG A 1 263 ? -16.976 8.085 17.173 1.00 97.06 263 ARG A CA 1
ATOM 2205 C C . ARG A 1 263 ? -15.544 8.468 16.845 1.00 97.06 263 ARG A C 1
ATOM 2207 O O . ARG A 1 263 ? -14.632 7.703 17.147 1.00 97.06 263 ARG A O 1
ATOM 2214 N N . LEU A 1 264 ? -15.346 9.662 16.300 1.00 97.31 264 LEU A N 1
ATOM 2215 C CA . LEU A 1 264 ? -14.024 10.200 15.992 1.00 97.31 264 LEU A CA 1
ATOM 2216 C C . LEU A 1 264 ? -13.565 11.167 17.084 1.00 97.31 264 LEU A C 1
ATOM 2218 O O . LEU A 1 264 ? -14.299 12.077 17.455 1.00 97.31 264 LEU A O 1
ATOM 2222 N N . ASN A 1 265 ? -12.347 10.976 17.585 1.00 96.38 265 ASN A N 1
ATOM 2223 C CA . ASN A 1 265 ? -11.734 11.833 18.597 1.00 96.38 265 ASN A CA 1
ATOM 2224 C C . ASN A 1 265 ? -10.314 12.211 18.176 1.00 96.38 265 ASN A C 1
ATOM 2226 O O . ASN A 1 265 ? -9.585 11.378 17.641 1.00 96.38 265 ASN A O 1
ATOM 2230 N N . LEU A 1 266 ? -9.894 13.439 18.478 1.00 96.12 266 LEU A N 1
ATOM 2231 C CA . LEU A 1 266 ? -8.510 13.875 18.309 1.00 96.12 266 LEU A CA 1
ATOM 2232 C C . LEU A 1 266 ? -7.768 13.765 19.641 1.00 96.12 266 LEU A C 1
ATOM 2234 O O . LEU A 1 266 ? -8.090 14.462 20.604 1.00 96.12 266 LEU A O 1
ATOM 2238 N N . ARG A 1 267 ? -6.738 12.924 19.692 1.00 94.12 267 ARG A N 1
ATOM 2239 C CA . ARG A 1 267 ? -5.850 12.801 20.846 1.00 94.12 267 ARG A CA 1
ATOM 2240 C C . ARG A 1 267 ? -4.619 13.679 20.643 1.00 94.12 267 ARG A C 1
ATOM 2242 O O . ARG A 1 267 ? -3.787 13.410 19.778 1.00 94.12 267 ARG A O 1
ATOM 2249 N N . LYS A 1 268 ? -4.495 14.716 21.470 1.00 93.00 268 LYS A N 1
ATOM 2250 C CA . LYS A 1 268 ? -3.303 15.571 21.543 1.00 93.00 268 LYS A CA 1
ATOM 2251 C C . LYS A 1 268 ? -2.346 15.052 22.613 1.00 93.00 268 LYS A C 1
ATOM 2253 O O . LYS A 1 268 ? -2.777 14.455 23.602 1.00 93.00 268 LYS A O 1
ATOM 2258 N N . TYR A 1 269 ? -1.057 15.280 22.404 1.00 89.50 269 TYR A N 1
ATOM 2259 C CA . TYR A 1 269 ? -0.030 14.982 23.393 1.00 89.50 269 TYR A CA 1
ATOM 2260 C C . TYR A 1 269 ? 0.233 16.194 24.301 1.00 89.50 269 TYR A C 1
ATOM 2262 O O . TYR A 1 269 ? -0.079 17.321 23.903 1.00 89.50 269 TYR A O 1
ATOM 2270 N N . PRO A 1 270 ? 0.764 15.981 25.520 1.00 91.12 270 PRO A N 1
ATOM 2271 C CA . PRO A 1 270 ? 1.112 17.069 26.429 1.00 91.12 270 PRO A CA 1
ATOM 2272 C C . PRO A 1 270 ? 2.102 18.070 25.808 1.00 91.12 270 PRO A C 1
ATOM 2274 O O . PRO A 1 270 ? 2.878 17.695 24.922 1.00 91.12 270 PRO A O 1
ATOM 2277 N N . PRO A 1 271 ? 2.133 19.324 26.296 1.00 85.06 271 PRO A N 1
ATOM 2278 C CA . PRO A 1 271 ? 3.133 20.304 25.884 1.00 85.06 271 PRO A CA 1
ATOM 2279 C C . PRO A 1 271 ? 4.561 19.751 26.023 1.00 85.06 271 PRO A C 1
ATOM 2281 O O . PRO A 1 271 ? 4.908 19.168 27.046 1.00 85.06 271 PRO A O 1
ATOM 2284 N N . GLY A 1 272 ? 5.383 19.928 24.985 1.00 87.44 272 GLY A N 1
ATOM 2285 C CA . GLY A 1 272 ? 6.760 19.415 24.921 1.00 87.44 272 GLY A CA 1
ATOM 2286 C C . GLY A 1 272 ? 6.913 18.077 24.189 1.00 87.44 272 GLY A C 1
ATOM 2287 O O . GLY A 1 272 ? 8.024 17.725 23.787 1.00 87.44 272 GLY A O 1
ATOM 2288 N N . ASP A 1 273 ? 5.817 17.359 23.937 1.00 88.19 273 ASP A N 1
ATOM 2289 C CA . ASP A 1 273 ? 5.831 16.170 23.092 1.00 88.19 273 ASP A CA 1
ATOM 2290 C C . ASP A 1 273 ? 5.812 16.552 21.605 1.00 88.19 273 ASP A C 1
ATOM 2292 O O . ASP A 1 273 ? 4.935 17.280 21.140 1.00 88.19 273 ASP A O 1
ATOM 2296 N N . LYS A 1 274 ? 6.792 16.056 20.845 1.00 90.31 274 LYS A N 1
ATOM 2297 C CA . LYS A 1 274 ? 6.949 16.352 19.412 1.00 90.31 274 LYS A CA 1
ATOM 2298 C C . LYS A 1 274 ? 6.109 15.444 18.507 1.00 90.31 274 LYS A C 1
ATOM 2300 O O . LYS A 1 274 ? 6.167 15.589 17.286 1.00 90.31 274 LYS A O 1
ATOM 2305 N N . ARG A 1 275 ? 5.375 14.475 19.064 1.00 88.56 275 ARG A N 1
ATOM 2306 C CA . ARG A 1 275 ? 4.521 13.568 18.287 1.00 88.56 275 ARG A CA 1
ATOM 2307 C C . ARG A 1 275 ? 3.336 14.319 17.681 1.00 88.56 275 ARG A C 1
ATOM 2309 O O . ARG A 1 275 ? 2.715 15.161 18.327 1.00 88.56 275 ARG A O 1
ATOM 2316 N N . LYS A 1 276 ? 2.996 13.976 16.435 1.00 90.06 276 LYS A N 1
ATOM 2317 C CA . LYS A 1 276 ? 1.784 14.482 15.780 1.00 90.06 276 LYS A CA 1
ATOM 2318 C C . LYS A 1 276 ? 0.540 14.040 16.568 1.00 90.06 276 LYS A C 1
ATOM 2320 O O . LYS A 1 276 ? 0.542 12.922 17.080 1.00 90.06 276 LYS A O 1
ATOM 2325 N N . PRO A 1 277 ? -0.518 14.865 16.653 1.00 92.81 277 PRO A N 1
ATOM 2326 C CA . PRO A 1 277 ? -1.814 14.421 17.156 1.00 92.81 277 PRO A CA 1
ATOM 2327 C C . PRO A 1 277 ? -2.306 13.170 16.418 1.00 92.81 277 PRO A C 1
ATOM 2329 O O . PRO A 1 277 ? -2.045 13.011 15.227 1.00 92.81 277 PRO A O 1
ATOM 2332 N N . ILE A 1 278 ? -3.032 12.304 17.124 1.00 95.19 278 ILE A N 1
ATOM 2333 C CA . ILE A 1 278 ? -3.579 11.066 16.559 1.00 95.19 278 ILE A CA 1
ATOM 2334 C C . ILE A 1 278 ? -5.097 11.155 16.541 1.00 95.19 278 ILE A C 1
ATOM 2336 O O . ILE A 1 278 ? -5.724 11.421 17.568 1.00 95.19 278 ILE A O 1
ATOM 2340 N N . TRP A 1 279 ? -5.689 10.884 15.387 1.00 97.00 279 TRP A N 1
ATOM 2341 C CA . TRP A 1 279 ? -7.119 10.672 15.254 1.00 97.00 279 TRP A CA 1
ATOM 2342 C C . TRP A 1 279 ? -7.470 9.235 15.628 1.00 97.00 279 TRP A C 1
ATOM 2344 O O . TRP A 1 279 ? -6.800 8.292 15.214 1.00 97.00 279 TRP A O 1
ATOM 2354 N N . VAL A 1 280 ? -8.521 9.077 16.427 1.00 96.69 280 VAL A N 1
ATOM 2355 C CA . VAL A 1 280 ? -8.976 7.793 16.961 1.00 96.69 280 VAL A CA 1
ATOM 2356 C C . VAL A 1 280 ? -10.449 7.615 16.617 1.00 96.69 280 VAL A C 1
ATOM 2358 O O . VAL A 1 280 ? -11.305 8.330 17.148 1.00 96.69 280 VAL A O 1
ATOM 2361 N N . LEU A 1 281 ? -10.736 6.663 15.735 1.00 97.31 281 LEU A N 1
ATOM 2362 C CA . LEU A 1 281 ? -12.079 6.287 15.316 1.00 97.31 281 LEU A CA 1
ATOM 2363 C C . LEU A 1 281 ? -12.504 5.015 16.053 1.00 97.31 281 LEU A C 1
ATOM 2365 O O . LEU A 1 281 ? -11.870 3.973 15.920 1.00 97.31 281 LEU A O 1
ATOM 2369 N N . ASN A 1 282 ? -13.575 5.104 16.837 1.00 95.88 282 ASN A N 1
ATOM 2370 C CA . ASN A 1 282 ? -14.027 4.034 17.720 1.00 95.88 282 ASN A CA 1
ATOM 2371 C C . ASN A 1 282 ? -15.400 3.509 17.306 1.00 95.88 282 ASN A C 1
ATOM 2373 O O . ASN A 1 282 ? -16.352 4.285 17.214 1.00 95.88 282 ASN A O 1
ATOM 2377 N N . LEU A 1 283 ? -15.530 2.191 17.187 1.00 94.31 283 LEU A N 1
ATOM 2378 C CA . LEU A 1 283 ? -16.802 1.484 17.088 1.00 94.31 283 LEU A CA 1
ATOM 2379 C C . LEU A 1 283 ? -16.978 0.635 18.356 1.00 94.31 283 LEU A C 1
ATOM 2381 O O . LEU A 1 283 ? -16.191 -0.273 18.616 1.00 94.31 283 LEU A O 1
ATOM 2385 N N . GLY A 1 284 ? -17.967 0.983 19.185 1.00 89.19 284 GLY A N 1
ATOM 2386 C CA . GLY A 1 284 ? -18.146 0.389 20.523 1.00 89.19 284 GLY A CA 1
ATOM 2387 C C . GLY A 1 284 ? -19.413 -0.454 20.707 1.00 89.19 284 GLY A C 1
ATOM 2388 O O . GLY A 1 284 ? -19.527 -1.194 21.684 1.00 89.19 284 GLY A O 1
ATOM 2389 N N . LYS A 1 285 ? -20.386 -0.353 19.794 1.00 91.31 285 LYS A N 1
ATOM 2390 C CA . LYS A 1 285 ? -21.618 -1.151 19.861 1.00 91.31 285 LYS A CA 1
ATOM 2391 C C . LYS A 1 285 ? -21.307 -2.586 19.431 1.00 91.31 285 LYS A C 1
ATOM 2393 O O . LYS A 1 285 ? -20.834 -2.801 18.322 1.00 91.31 285 LYS A O 1
ATOM 2398 N N . GLN A 1 286 ? -21.585 -3.563 20.296 1.00 88.94 286 GLN A N 1
ATOM 2399 C CA . GLN A 1 286 ? -21.141 -4.952 20.099 1.00 88.94 286 GLN A CA 1
ATOM 2400 C C . GLN A 1 286 ? -21.681 -5.580 18.806 1.00 88.94 286 GLN A C 1
ATOM 2402 O O . GLN A 1 286 ? -20.922 -6.205 18.069 1.00 88.94 286 GLN A O 1
ATOM 2407 N N . GLU A 1 287 ? -22.958 -5.359 18.492 1.00 90.00 287 GLU A N 1
ATOM 2408 C CA . GLU A 1 287 ? -23.567 -5.872 17.256 1.00 90.00 287 GLU A CA 1
ATOM 2409 C C . GLU A 1 287 ? -23.013 -5.190 15.998 1.00 90.00 287 GLU A C 1
ATOM 2411 O O . GLU A 1 287 ? -22.812 -5.847 14.976 1.00 90.00 287 GLU A O 1
ATOM 2416 N N . GLU A 1 288 ? -22.671 -3.899 16.083 1.00 93.81 288 GLU A N 1
ATOM 2417 C CA . GLU A 1 288 ? -22.007 -3.188 14.985 1.00 93.81 288 GLU A CA 1
ATOM 2418 C C . GLU A 1 288 ? -20.581 -3.713 14.770 1.00 93.81 288 GLU A C 1
ATOM 2420 O O . GLU A 1 288 ? -20.191 -3.926 13.629 1.00 93.81 288 GLU A O 1
ATOM 2425 N N . ILE A 1 289 ? -19.824 -4.004 15.837 1.00 91.62 289 ILE A N 1
ATOM 2426 C CA . ILE A 1 289 ? -18.477 -4.595 15.729 1.00 91.62 289 ILE A CA 1
ATOM 2427 C C . ILE A 1 289 ? -18.540 -5.965 15.045 1.00 91.62 289 ILE A C 1
ATOM 2429 O O . ILE A 1 289 ? -17.777 -6.217 14.113 1.00 91.62 289 ILE A O 1
ATOM 2433 N N . LYS A 1 290 ? -19.454 -6.845 15.476 1.00 88.62 290 LYS A N 1
ATOM 2434 C CA . LYS A 1 290 ? -19.639 -8.169 14.858 1.00 88.62 290 LYS A CA 1
ATOM 2435 C C . LYS A 1 290 ? -19.990 -8.048 13.376 1.00 88.62 290 LYS A C 1
ATOM 2437 O O . LYS A 1 290 ? -19.350 -8.676 12.537 1.00 88.62 290 LYS A O 1
ATOM 2442 N N . SER A 1 291 ? -20.970 -7.205 13.058 1.00 91.75 291 SER A N 1
ATOM 2443 C CA . SER A 1 291 ? -21.428 -6.984 11.684 1.00 91.75 291 SER A CA 1
ATOM 2444 C C . SER A 1 291 ? -20.323 -6.396 10.806 1.00 91.75 291 SER A C 1
ATOM 2446 O O . SER A 1 291 ? -20.095 -6.877 9.700 1.00 91.75 291 SER A O 1
ATOM 2448 N N . PHE A 1 292 ? -19.580 -5.412 11.316 1.00 92.75 292 PHE A N 1
ATOM 2449 C CA . PHE A 1 292 ? -18.458 -4.801 10.610 1.00 92.75 292 PHE A CA 1
ATOM 2450 C C . PHE A 1 292 ? -17.365 -5.824 10.284 1.00 92.75 292 PHE A C 1
ATOM 2452 O O . PHE A 1 292 ? -16.939 -5.922 9.136 1.00 92.75 292 PHE A O 1
ATOM 2459 N N . LEU A 1 293 ? -16.934 -6.618 11.269 1.00 90.00 293 LEU A N 1
ATOM 2460 C CA . LEU A 1 293 ? -15.878 -7.617 11.076 1.00 90.00 293 LEU A CA 1
ATOM 2461 C C . LEU A 1 293 ? -16.299 -8.718 10.093 1.00 90.00 293 LEU A C 1
ATOM 2463 O O . LEU A 1 293 ? -15.471 -9.156 9.294 1.00 90.00 293 LEU A O 1
ATOM 2467 N N . ASN A 1 294 ? -17.577 -9.108 10.095 1.00 89.06 294 ASN A N 1
ATOM 2468 C CA . ASN A 1 294 ? -18.124 -10.054 9.121 1.00 89.06 294 ASN A CA 1
ATOM 2469 C C . ASN A 1 294 ? -18.121 -9.488 7.694 1.00 89.06 294 ASN A C 1
ATOM 2471 O O . ASN A 1 294 ? -17.740 -10.190 6.762 1.00 89.06 294 ASN A O 1
ATOM 2475 N N . ILE A 1 295 ? -18.519 -8.223 7.516 1.00 90.56 295 ILE A N 1
ATOM 2476 C CA . ILE A 1 295 ? -18.558 -7.571 6.197 1.00 90.56 295 ILE A CA 1
ATOM 2477 C C . ILE A 1 295 ? -17.145 -7.354 5.652 1.00 90.56 295 ILE A C 1
ATOM 2479 O O . ILE A 1 295 ? -16.873 -7.633 4.486 1.00 90.56 295 ILE A O 1
ATOM 2483 N N . VAL A 1 296 ? -16.240 -6.854 6.494 1.00 87.81 296 VAL A N 1
ATOM 2484 C CA . VAL A 1 296 ? -14.861 -6.551 6.102 1.00 87.81 296 VAL A CA 1
ATOM 2485 C C . VAL A 1 296 ? -14.046 -7.823 5.863 1.00 87.81 296 VAL A C 1
ATOM 2487 O O . VAL A 1 296 ? -13.152 -7.818 5.017 1.00 87.81 296 VAL A O 1
ATOM 2490 N N . ASN A 1 297 ? -14.369 -8.914 6.567 1.00 84.06 297 ASN A N 1
ATOM 2491 C CA . ASN A 1 297 ? -13.773 -10.240 6.395 1.00 84.06 297 ASN A CA 1
ATOM 2492 C C . ASN A 1 297 ? -12.233 -10.185 6.308 1.00 84.06 297 ASN A C 1
ATOM 2494 O O . ASN A 1 297 ? -11.616 -10.475 5.274 1.00 84.06 297 ASN A O 1
ATOM 2498 N N . SER A 1 298 ? -11.624 -9.695 7.390 1.00 76.00 298 SER A N 1
ATOM 2499 C CA . SER A 1 298 ? -10.184 -9.446 7.497 1.00 76.00 298 SER A CA 1
ATOM 2500 C C . SER A 1 298 ? -9.385 -10.744 7.614 1.00 76.00 298 SER A C 1
ATOM 2502 O O . SER A 1 298 ? -9.792 -11.674 8.300 1.00 76.00 298 SER A O 1
ATOM 2504 N N . CYS A 1 299 ? -8.200 -10.784 7.008 1.00 70.81 299 CYS A N 1
ATOM 2505 C CA . CYS A 1 299 ? -7.333 -11.963 7.005 1.00 70.81 299 CYS A CA 1
ATOM 2506 C C . CYS A 1 299 ? -6.579 -12.198 8.332 1.00 70.81 299 CYS A C 1
ATOM 2508 O O . CYS A 1 299 ? -5.944 -13.240 8.491 1.00 70.81 299 CYS A O 1
ATOM 2510 N N . THR A 1 300 ? -6.592 -11.232 9.259 1.00 60.84 300 THR A N 1
ATOM 2511 C CA . THR A 1 300 ? -5.704 -11.212 10.442 1.00 60.84 300 THR A CA 1
ATOM 2512 C C . THR A 1 300 ? -6.425 -11.310 11.783 1.00 60.84 300 THR A C 1
ATOM 2514 O O . THR A 1 300 ? -5.820 -11.691 12.786 1.00 60.84 300 THR A O 1
ATOM 2517 N N . LYS A 1 301 ? -7.708 -10.933 11.848 1.00 60.31 301 LYS A N 1
ATOM 2518 C CA . LYS A 1 301 ? -8.431 -10.735 13.116 1.00 60.31 301 LYS A CA 1
ATOM 2519 C C . LYS A 1 301 ? -9.828 -11.335 13.039 1.00 60.31 301 LYS A C 1
ATOM 2521 O O . LYS A 1 301 ? -10.804 -10.632 12.796 1.00 60.31 301 LYS A O 1
ATOM 2526 N N . ASN A 1 302 ? -9.911 -12.640 13.289 1.00 58.50 302 ASN A N 1
ATOM 2527 C CA . ASN A 1 302 ? -11.187 -13.339 13.382 1.00 58.50 302 ASN A CA 1
ATOM 2528 C C . ASN A 1 302 ? -11.858 -13.080 14.739 1.00 58.50 302 ASN A C 1
ATOM 2530 O O . ASN A 1 302 ? -11.234 -13.184 15.799 1.00 58.50 302 ASN A O 1
ATOM 2534 N N . LEU A 1 303 ? -13.161 -12.790 14.686 1.00 60.53 303 LEU A N 1
ATOM 2535 C CA . LEU A 1 303 ? -14.075 -12.695 15.833 1.00 60.53 303 LEU A CA 1
ATOM 2536 C C . LEU A 1 303 ? -13.953 -13.890 16.789 1.00 60.53 303 LEU A C 1
ATOM 2538 O O . LEU A 1 303 ? -14.030 -13.723 18.005 1.00 60.53 303 LEU A O 1
ATOM 2542 N N . GLU A 1 304 ? -13.719 -15.084 16.246 1.00 62.16 304 GLU A N 1
ATOM 2543 C CA . GLU A 1 304 ? -13.620 -16.341 16.993 1.00 62.16 304 GLU A CA 1
ATOM 2544 C C . GLU A 1 304 ? -12.525 -16.307 18.067 1.00 62.16 304 GLU A C 1
ATOM 2546 O O . GLU A 1 304 ? -12.772 -16.659 19.222 1.00 62.16 304 GLU A O 1
ATOM 2551 N N . THR A 1 305 ? -11.339 -15.794 17.731 1.00 60.81 305 THR A N 1
ATOM 2552 C CA . THR A 1 305 ? -10.192 -15.738 18.650 1.00 60.81 305 THR A CA 1
ATOM 2553 C C . THR A 1 305 ? -10.422 -14.760 19.807 1.00 60.81 305 THR A C 1
ATOM 2555 O O . THR A 1 305 ? -9.860 -14.925 20.891 1.00 60.81 305 THR A O 1
ATOM 2558 N N . MET A 1 306 ? -11.245 -13.727 19.596 1.00 61.06 306 MET A N 1
ATOM 2559 C CA . MET A 1 306 ? -11.542 -12.710 20.610 1.00 61.06 306 MET A CA 1
ATOM 2560 C C . MET A 1 306 ? -12.746 -13.079 21.469 1.00 61.06 306 MET A C 1
ATOM 2562 O O . MET A 1 306 ? -12.699 -12.864 22.679 1.00 61.06 306 MET A O 1
ATOM 2566 N N . ASN A 1 307 ? -13.765 -13.724 20.895 1.00 61.91 307 ASN A N 1
ATOM 2567 C CA . ASN A 1 307 ? -14.883 -14.283 21.656 1.00 61.91 307 ASN A CA 1
ATOM 2568 C C . ASN A 1 307 ? -14.381 -15.271 22.721 1.00 61.91 307 ASN A C 1
ATOM 2570 O O . ASN A 1 307 ? -14.760 -15.159 23.882 1.00 61.91 307 ASN A O 1
ATOM 2574 N N . GLN A 1 308 ? -13.422 -16.142 22.387 1.00 58.75 308 GLN A N 1
ATOM 2575 C CA . GLN A 1 308 ? -12.793 -17.044 23.365 1.00 58.75 308 GLN A CA 1
ATOM 2576 C C . GLN A 1 308 ? -12.097 -16.319 24.535 1.00 58.75 308 GLN A C 1
ATOM 2578 O O . GLN A 1 308 ? -11.965 -16.887 25.619 1.00 58.75 308 GLN A O 1
ATOM 2583 N N . LYS A 1 309 ? -11.644 -15.072 24.340 1.00 58.22 309 LYS A N 1
ATOM 2584 C CA . LYS A 1 309 ? -11.022 -14.250 25.391 1.00 58.22 309 LYS A CA 1
ATOM 2585 C C . LYS A 1 309 ? -12.046 -13.474 26.224 1.00 58.22 309 LYS A C 1
ATOM 2587 O O . LYS A 1 309 ? -11.810 -13.312 27.416 1.00 58.22 309 LYS A O 1
ATOM 2592 N N . LEU A 1 310 ? -13.169 -13.044 25.639 1.00 58.97 310 LEU A N 1
ATOM 2593 C CA . LEU A 1 310 ? -14.275 -12.421 26.385 1.00 58.97 310 LEU A CA 1
ATOM 2594 C C . LEU A 1 310 ? -14.875 -13.370 27.418 1.00 58.97 310 LEU A C 1
ATOM 2596 O O . LEU A 1 310 ? -15.094 -12.964 28.550 1.00 58.97 310 LEU A O 1
ATOM 2600 N N . TYR A 1 311 ? -15.077 -14.638 27.057 1.00 57.50 311 TYR A N 1
ATOM 2601 C CA . TYR A 1 311 ? -15.660 -15.636 27.962 1.00 57.50 311 TYR A CA 1
ATOM 2602 C C . TYR A 1 311 ? -14.662 -16.225 28.975 1.00 57.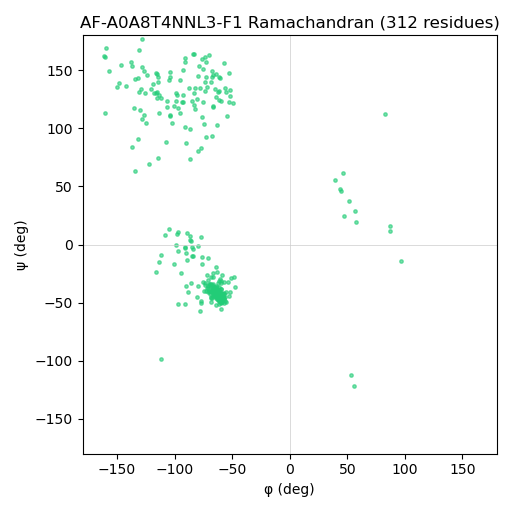50 311 TYR A C 1
ATOM 2604 O O . TYR A 1 311 ? -15.045 -17.057 29.792 1.00 57.50 311 TYR A O 1
ATOM 2612 N N . LYS A 1 312 ? -13.385 -15.814 28.941 1.00 53.69 312 LYS A N 1
ATOM 2613 C CA . LYS A 1 312 ? -12.355 -16.256 29.901 1.00 53.69 312 LYS A CA 1
ATOM 2614 C C . LYS A 1 312 ? -12.248 -15.383 31.153 1.00 53.69 312 LYS A C 1
ATOM 2616 O O . LYS A 1 312 ? -11.596 -15.803 32.104 1.00 53.69 312 LYS A O 1
ATOM 2621 N N . TYR A 1 313 ? -12.864 -14.204 31.158 1.00 47.69 313 TYR A N 1
ATOM 2622 C CA . TYR A 1 313 ? -12.842 -13.276 32.287 1.00 47.69 313 TYR A CA 1
ATOM 2623 C C . TYR A 1 313 ? -14.275 -12.797 32.573 1.00 47.69 313 TYR A C 1
ATOM 2625 O O . TYR A 1 313 ? -14.706 -11.839 31.922 1.00 47.69 313 TYR A O 1
ATOM 2633 N N . PRO A 1 314 ? -15.014 -13.506 33.456 1.00 43.97 314 PRO A N 1
ATOM 2634 C CA . PRO A 1 314 ? -16.393 -13.176 33.817 1.00 43.97 314 PRO A CA 1
ATOM 2635 C C . PRO A 1 314 ? -16.544 -11.807 34.485 1.00 43.97 314 PRO A C 1
ATOM 2637 O O . PRO A 1 314 ? -15.599 -11.353 35.177 1.00 43.97 314 PRO A O 1
#

Radius of gyration: 34.47 Å; Cα contacts (8 Å, |Δi|>4): 429; chains: 1; bounding box: 84×43×88 Å

Mean predicted aligned error: 15.83 Å

Sequence (314 aa):
MKNEKITIPRSKLKGLYLKKRKSTSDISKIYRCNPETIRRRLIEYKIKRRLYEIKINIKKDDLVDFYENKNLSFKDIAKKYNCSQWTIRENLLKNNIKLRKSTSFLKWRDPGNTLNPNLSSSPDISYILGVLLGDAWTYKYKNNSFIGLDVLDYNFCKCFYDTLKKIGLNPNIFQKKKYWRTIASSKLFYNWFNNLTIEDIRKIALDYPIYFLKGIHESEGCLSINHDKRYNRSYLILIIVSCEENTIQLTKQLIEGLGFHPRLNLRKYPPGDKRKPIWVLNLGKQEEIKSFLNIVNSCTKNLETMNQKLYKYP

Solvent-accessible surface area (backbone atoms only — not comparable to full-atom values): 17921 Å² total; per-residue (Å²): 131,85,82,75,79,85,79,75,57,66,68,60,52,49,41,42,46,66,74,66,59,44,50,52,59,60,51,11,62,76,69,74,45,59,36,64,58,48,51,52,50,35,56,76,69,69,50,78,77,80,75,86,81,77,78,80,83,73,58,68,66,60,48,46,44,41,48,65,75,65,58,46,51,54,63,58,53,11,59,76,66,75,49,52,44,64,58,46,52,52,52,35,55,75,67,71,47,82,76,75,80,71,59,64,74,57,66,72,56,51,78,37,67,72,52,76,52,64,82,60,84,43,54,59,52,15,20,52,51,18,23,48,76,49,63,28,48,72,51,76,56,95,94,46,23,28,40,36,37,73,33,72,50,57,55,50,34,47,51,54,38,53,44,43,39,73,32,45,44,73,52,50,75,51,77,56,90,83,26,26,33,20,41,27,50,23,50,64,58,43,54,52,60,75,66,54,49,73,65,57,52,48,52,39,26,68,79,24,40,56,33,16,50,27,19,30,40,72,50,36,41,43,82,44,80,45,74,41,79,90,74,61,41,66,46,62,35,40,37,36,54,37,74,48,65,69,62,50,50,51,52,48,51,48,44,43,74,72,74,44,85,63,46,78,45,79,47,74,68,63,94,91,58,87,66,78,51,36,39,39,37,35,36,61,54,64,70,56,48,54,52,47,51,64,70,37,60,53,76,80,69,58,68,68,72,50,52,62,54,55,76,70,52,117

Nearest PDB structures (foldseek):
  2dch-assembly1_X  TM=7.380E-01  e=2.719E-07  Thermoproteus
  2qoj-assembly1_Z  TM=6.015E-01  e=1.632E-06  Aspergillus nidulans FGSC A4
  3eh8-assembly3_G  TM=5.713E-01  e=1.233E-06  Aspergillus nidulans
  3uvf-assembly2_B  TM=5.752E-01  e=4.728E-06  Trichoderma reesei
  7kx8-assembly1_A  TM=4.254E-01  e=1.325E+00  Homo sapiens